Protein AF-A0A1I5RLY3-F1 (afdb_monomer)

Radius of gyration: 36.19 Å; Cα contacts (8 Å, |Δi|>4): 189; chains: 1; bounding box: 113×74×84 Å

Secondary structure (DSSP, 8-state):
-------PPP-PPPPP-----------------------------------------------------------PPPPP------------PPPP----PPPPSS-GGGPEEP-TTHHHHB--GGGGS--EE-HHHHHHHTSS-GGGGGS-HHHHHHHHHHTTSEEEEETTTTEEEE-B-TTS-BTTB-TTT--BTTGGG--HHHHSTTTSSSSTTEE---BPP--

Solvent-accessible surface area (backbone atoms only — not comparable to full-atom values): 15700 Å² total; per-residue (Å²): 134,91,79,92,78,86,88,78,83,82,83,83,81,86,82,88,85,84,91,78,81,82,84,87,82,80,87,77,88,85,87,79,89,78,92,78,78,87,79,88,79,91,85,79,89,88,85,80,86,81,90,81,90,82,79,91,79,89,78,91,80,86,81,81,90,80,85,80,85,86,80,83,87,75,80,76,77,83,76,78,82,75,74,80,73,83,72,77,81,73,78,75,73,80,74,78,83,70,84,72,67,68,27,48,84,89,44,70,83,51,32,43,76,64,57,83,73,54,64,79,52,32,58,45,46,77,46,46,48,90,47,61,40,45,69,70,32,36,36,58,62,64,81,40,59,77,78,58,70,82,49,65,66,69,60,56,46,56,53,34,40,74,73,60,54,32,69,47,72,41,85,91,78,58,38,36,26,48,27,58,45,99,85,41,37,33,78,53,49,38,86,85,82,53,43,56,74,49,67,91,41,54,37,67,49,69,70,44,51,37,67,52,65,100,49,62,55,34,32,52,48,28,67,52,78,89,123

Sequence (227 aa):
MRSLTLYRPQRLRPGMGGAHKPVFGALSNCENSQRQRKSDSKRSRQGTQTDSPCSSQTALATGKENRPAGRCWFTNPPRPLSSPAAQPLRARSPMKNNLIAAAELDRLDTWAKYTSDMCHSCMSSCCTLPVEVRIGDLIRIGVVDDFERGDPPKNIAKRLQKEGIVERFNQKSGIFTLIRMSNNDCLYLDRKTRLCTIYDKRPDTCRNHPKVGPRPGYCAYKPKALS

InterPro domains:
  IPR005358 Putative zinc- or iron-chelating domain containing protein [PF03692] (119-213)

Foldseek 3Di:
DDDDDDDDDDDDDDDDDDDDDDDDDDDDDDDDDDDDDDDDDDDDDDDDDDDDDDDDDDDDDDDDDDDDDDDDDDDDPDDPPPDDPPDPDPDPDPPDPPPQPQFDPVPPVSFAQDDPVLVVQFLPVVQLDWDKAAPVLCCLLVVDPPVCVPPQLVVVQVVCVVVQQFDDADNVVRITTGDADPVSGGPQQDPPVRDGVSNVSGGPQSVPPPCDDPDHRTHSGGGDDPD

pLDDT: mean 71.55, std 21.18, range [35.0, 95.69]

Organism: NCBI:txid289003

Mean predicted aligned error: 19.55 Å

Structure (mmCIF, N/CA/C/O backbone):
data_AF-A0A1I5RLY3-F1
#
_entry.id   AF-A0A1I5RLY3-F1
#
loop_
_atom_site.group_PDB
_atom_site.id
_atom_site.type_symbol
_atom_site.label_atom_id
_atom_site.label_alt_id
_atom_site.label_comp_id
_atom_site.label_asym_id
_atom_site.label_entity_id
_atom_site.label_seq_id
_atom_site.pdbx_PDB_ins_code
_atom_site.Cartn_x
_atom_site.Cartn_y
_atom_site.Cartn_z
_atom_site.occupancy
_atom_site.B_iso_or_equiv
_atom_site.auth_seq_id
_atom_site.auth_comp_id
_atom_site.auth_asym_id
_atom_site.auth_atom_id
_atom_site.pdbx_PDB_model_num
ATOM 1 N N . MET A 1 1 ? 49.662 -29.598 48.110 1.00 44.12 1 MET A N 1
ATOM 2 C CA . MET A 1 1 ? 50.375 -28.304 48.205 1.00 44.12 1 MET A CA 1
ATOM 3 C C . MET A 1 1 ? 50.367 -27.640 46.834 1.00 44.12 1 MET A C 1
ATOM 5 O O . MET A 1 1 ? 50.782 -28.300 45.894 1.00 44.12 1 MET A O 1
ATOM 9 N N . ARG A 1 2 ? 49.959 -26.357 46.782 1.00 48.06 2 ARG A N 1
ATOM 10 C CA . ARG A 1 2 ? 50.030 -25.391 45.655 1.00 48.06 2 ARG A CA 1
ATOM 11 C C . ARG A 1 2 ? 49.065 -25.645 44.486 1.00 48.06 2 ARG A C 1
ATOM 13 O O . ARG A 1 2 ? 48.991 -26.748 43.984 1.00 48.06 2 ARG A O 1
ATOM 20 N N . SER A 1 3 ? 48.351 -24.673 43.936 1.00 50.16 3 SER A N 1
ATOM 21 C CA . SER A 1 3 ? 47.973 -23.321 44.354 1.00 50.16 3 SER A CA 1
ATOM 22 C C . SER A 1 3 ? 46.873 -22.904 43.378 1.00 50.16 3 SER A C 1
ATOM 24 O O . SER A 1 3 ? 47.057 -23.009 42.169 1.00 50.16 3 SER A O 1
ATOM 26 N N . LEU A 1 4 ? 45.741 -22.439 43.899 1.00 50.84 4 LEU A N 1
ATOM 27 C CA . LEU A 1 4 ? 44.701 -21.760 43.130 1.00 50.84 4 LEU A CA 1
ATOM 28 C C . LEU A 1 4 ? 45.252 -20.408 42.659 1.00 50.84 4 LEU A C 1
ATOM 30 O O . LEU A 1 4 ? 45.801 -19.658 43.466 1.00 50.84 4 LEU A O 1
ATOM 34 N N . THR A 1 5 ? 45.101 -20.063 41.380 1.00 63.03 5 THR A N 1
ATOM 35 C CA . THR A 1 5 ? 45.304 -18.682 40.917 1.00 63.03 5 THR A CA 1
ATOM 36 C C . THR A 1 5 ? 44.097 -18.240 40.103 1.00 63.03 5 THR A C 1
ATOM 38 O O . THR A 1 5 ? 43.790 -18.770 39.040 1.00 63.03 5 THR A O 1
ATOM 41 N N . LEU A 1 6 ? 43.382 -17.291 40.698 1.00 56.09 6 LEU A N 1
ATOM 42 C CA . LEU A 1 6 ? 42.162 -16.648 40.238 1.00 56.09 6 LEU A CA 1
ATOM 43 C C . LEU A 1 6 ? 42.437 -15.802 38.986 1.00 56.09 6 LEU A C 1
ATOM 45 O O . LEU A 1 6 ? 43.238 -14.869 39.039 1.00 56.09 6 LEU A O 1
ATOM 49 N N . TYR A 1 7 ? 41.732 -16.071 37.886 1.00 52.06 7 TYR A N 1
ATOM 50 C CA . TYR A 1 7 ? 41.696 -15.182 36.724 1.00 52.06 7 TYR A CA 1
ATOM 51 C C . TYR A 1 7 ? 40.580 -14.146 36.919 1.00 52.06 7 TYR A C 1
ATOM 53 O O . TYR A 1 7 ? 39.392 -14.467 36.930 1.00 52.06 7 TYR A O 1
ATOM 61 N N . ARG A 1 8 ? 40.982 -12.894 37.146 1.00 58.56 8 ARG A N 1
ATOM 62 C CA . ARG A 1 8 ? 40.111 -11.741 37.404 1.00 58.56 8 ARG A CA 1
ATOM 63 C C . ARG A 1 8 ? 39.812 -11.010 36.084 1.00 58.56 8 ARG A C 1
ATOM 65 O O . ARG A 1 8 ? 40.761 -10.662 35.384 1.00 58.56 8 ARG A O 1
ATOM 72 N N . PRO A 1 9 ? 38.546 -10.702 35.751 1.00 57.47 9 PRO A N 1
ATOM 73 C CA . PRO A 1 9 ? 38.212 -9.966 34.533 1.00 57.47 9 PRO A CA 1
ATOM 74 C C . PRO A 1 9 ? 38.517 -8.464 34.672 1.00 57.47 9 PRO A C 1
ATOM 76 O O . PRO A 1 9 ? 38.182 -7.829 35.678 1.00 57.47 9 PRO A O 1
ATOM 79 N N . GLN A 1 10 ? 39.146 -7.889 33.642 1.00 61.88 10 GLN A N 1
ATOM 80 C CA . GLN A 1 10 ? 39.402 -6.452 33.517 1.00 61.88 10 GLN A CA 1
ATOM 81 C C . GLN A 1 10 ? 38.102 -5.708 33.174 1.00 61.88 10 GLN A C 1
ATOM 83 O O . GLN A 1 10 ? 37.476 -5.955 32.146 1.00 61.88 10 GLN A O 1
ATOM 88 N N . ARG A 1 11 ? 37.700 -4.772 34.043 1.00 52.09 11 ARG A N 1
ATOM 89 C CA . ARG A 1 11 ? 36.636 -3.797 33.768 1.00 52.09 11 ARG A CA 1
ATOM 90 C C . ARG A 1 11 ? 37.170 -2.717 32.827 1.00 52.09 11 ARG A C 1
ATOM 92 O O . ARG A 1 11 ? 38.006 -1.912 33.236 1.00 52.09 11 ARG A O 1
ATOM 99 N N . LEU A 1 12 ? 36.646 -2.666 31.607 1.00 56.78 12 LEU A N 1
ATOM 100 C CA . LEU A 1 12 ? 36.781 -1.510 30.722 1.00 56.78 12 LEU A CA 1
ATOM 101 C C . LEU A 1 12 ? 35.850 -0.385 31.206 1.00 56.78 12 LEU A C 1
ATOM 103 O O . LEU A 1 12 ? 34.675 -0.608 31.496 1.00 56.78 12 LEU A O 1
ATOM 107 N N . ARG A 1 13 ? 36.418 0.817 31.344 1.00 59.16 13 ARG A N 1
ATOM 108 C CA . ARG A 1 13 ? 35.750 2.054 31.774 1.00 59.16 13 ARG A CA 1
ATOM 109 C C . ARG A 1 13 ? 35.054 2.721 30.575 1.00 59.16 13 ARG A C 1
ATOM 111 O O . ARG A 1 13 ? 35.729 2.924 29.570 1.00 59.16 13 ARG A O 1
ATOM 118 N N . PRO A 1 14 ? 33.786 3.155 30.673 1.00 58.53 14 PRO A N 1
ATOM 119 C CA . PRO A 1 14 ? 33.222 4.142 29.755 1.00 58.53 14 PRO A CA 1
ATOM 120 C C . PRO A 1 14 ? 33.554 5.566 30.227 1.00 58.53 14 PRO A C 1
ATOM 122 O O . PRO A 1 14 ? 33.414 5.891 31.407 1.00 58.53 14 PRO A O 1
ATOM 125 N N . GLY A 1 15 ? 34.038 6.385 29.293 1.00 54.81 15 GLY A N 1
ATOM 126 C CA . GLY A 1 15 ? 34.493 7.755 29.504 1.00 54.81 15 GLY A CA 1
ATOM 127 C C . GLY A 1 15 ? 33.382 8.763 29.805 1.00 54.81 15 GLY A C 1
ATOM 128 O O . GLY A 1 15 ? 32.233 8.621 29.395 1.00 54.81 15 GLY A O 1
ATOM 129 N N . MET A 1 16 ? 33.787 9.803 30.532 1.00 47.09 16 MET A N 1
ATOM 130 C CA . MET A 1 16 ? 33.037 11.024 30.810 1.00 47.09 16 MET A CA 1
ATOM 131 C C . MET A 1 16 ? 33.054 11.934 29.573 1.00 47.09 16 MET A C 1
ATOM 133 O O . MET A 1 16 ? 34.113 12.140 28.985 1.00 47.09 16 MET A O 1
ATOM 137 N N . GLY A 1 17 ? 31.918 12.540 29.223 1.00 44.38 17 GLY A N 1
ATOM 138 C CA . GLY A 1 17 ? 31.888 13.644 28.263 1.00 44.38 17 GLY A CA 1
ATOM 139 C C . GLY A 1 17 ? 30.475 14.108 27.911 1.00 44.38 17 GLY A C 1
ATOM 140 O O . GLY A 1 17 ? 29.728 13.365 27.288 1.00 44.38 17 GLY A O 1
ATOM 141 N N . GLY A 1 18 ? 30.139 15.353 28.271 1.00 43.97 18 GLY A N 1
ATOM 142 C CA . GLY A 1 18 ? 29.084 16.124 27.599 1.00 43.97 18 GLY A CA 1
ATOM 143 C C . GLY A 1 18 ? 27.809 16.421 28.393 1.00 43.97 18 GLY A C 1
ATOM 144 O O . GLY A 1 18 ? 26.722 16.033 27.981 1.00 43.97 18 GLY A O 1
ATOM 145 N N . ALA A 1 19 ? 27.915 17.171 29.493 1.00 45.91 19 ALA A N 1
ATOM 146 C CA . ALA A 1 19 ? 26.765 17.834 30.108 1.00 45.91 19 ALA A CA 1
ATOM 147 C C . ALA A 1 19 ? 26.393 19.094 29.301 1.00 45.91 19 ALA A C 1
ATOM 149 O O . ALA A 1 19 ? 27.051 20.125 29.426 1.00 45.91 19 ALA A O 1
ATOM 150 N N . HIS A 1 20 ? 25.338 19.023 28.486 1.00 48.97 20 HIS A N 1
ATOM 151 C CA . HIS A 1 20 ? 24.704 20.203 27.894 1.00 48.97 20 HIS A CA 1
ATOM 152 C C . HIS A 1 20 ? 23.495 20.597 28.753 1.00 48.97 20 HIS A C 1
ATOM 154 O O . HIS A 1 20 ? 22.521 19.855 28.868 1.00 48.97 20 HIS A O 1
ATOM 160 N N . LYS A 1 21 ? 23.595 21.759 29.405 1.00 53.47 21 LYS A N 1
ATOM 161 C CA . LYS A 1 21 ? 22.535 22.372 30.214 1.00 53.47 21 LYS A CA 1
ATOM 162 C C . LYS A 1 21 ? 21.423 22.915 29.301 1.00 53.47 21 LYS A C 1
ATOM 164 O O . LYS A 1 21 ? 21.750 23.655 28.373 1.00 53.47 21 LYS A O 1
ATOM 169 N N . PRO A 1 22 ? 20.131 22.665 29.572 1.00 54.31 22 PRO A N 1
ATOM 170 C CA . PRO A 1 22 ? 19.065 23.524 29.077 1.00 54.31 22 PRO A CA 1
ATOM 171 C C . PRO A 1 22 ? 18.960 24.776 29.961 1.00 54.31 22 PRO A C 1
ATOM 173 O O . PRO A 1 22 ? 18.846 24.698 31.185 1.00 54.31 22 PRO A O 1
ATOM 176 N N . VAL A 1 23 ? 19.032 25.940 29.318 1.00 51.59 23 VAL A N 1
ATOM 177 C CA . VAL A 1 23 ? 18.786 27.253 29.918 1.00 51.59 23 VAL A CA 1
ATOM 178 C C . VAL A 1 23 ? 17.299 27.357 30.259 1.00 51.59 23 VAL A C 1
ATOM 180 O O . VAL A 1 23 ? 16.447 27.338 29.375 1.00 51.59 23 VAL A O 1
ATOM 183 N N . PHE A 1 24 ? 17.001 27.460 31.552 1.00 39.50 24 PHE A N 1
ATOM 184 C CA . PHE A 1 24 ? 15.724 27.950 32.058 1.00 39.50 24 PHE A CA 1
ATOM 185 C C . PHE A 1 24 ? 15.656 29.464 31.828 1.00 39.50 24 PHE A C 1
ATOM 187 O O . PHE A 1 24 ? 16.446 30.213 32.398 1.00 39.50 24 PHE A O 1
ATOM 194 N N . GLY A 1 25 ? 14.700 29.903 31.012 1.00 40.94 25 GLY A N 1
ATOM 195 C CA . GLY A 1 25 ? 14.221 31.281 30.962 1.00 40.94 25 GLY A CA 1
ATOM 196 C C . GLY A 1 25 ? 12.741 31.280 31.320 1.00 40.94 25 GLY A C 1
ATOM 197 O O . GLY A 1 25 ? 11.910 30.880 30.510 1.00 40.94 25 GLY A O 1
ATOM 198 N N . ALA A 1 26 ? 12.433 31.654 32.558 1.00 44.81 26 ALA A N 1
ATOM 199 C CA . ALA A 1 26 ? 11.085 31.931 33.034 1.00 44.81 26 ALA A CA 1
ATOM 200 C C . ALA A 1 26 ? 10.845 33.450 33.049 1.00 44.81 26 ALA A C 1
ATOM 202 O O . ALA A 1 26 ? 11.807 34.217 33.073 1.00 44.81 26 ALA A O 1
ATOM 203 N N . LEU A 1 27 ? 9.563 33.823 33.180 1.00 42.50 27 LEU A N 1
ATOM 204 C CA . LEU A 1 27 ? 8.993 35.178 33.318 1.00 42.50 27 LEU A CA 1
ATOM 205 C C . LEU A 1 27 ? 8.776 35.861 31.948 1.00 42.50 27 LEU A C 1
ATOM 207 O O . LEU A 1 27 ? 9.652 35.842 31.101 1.00 42.50 27 LEU A O 1
ATOM 211 N N . SER A 1 28 ? 7.641 36.476 31.613 1.00 46.44 28 SER A N 1
ATOM 212 C CA . SER A 1 28 ? 6.623 37.128 32.436 1.00 46.44 28 SER A CA 1
ATOM 213 C C . SER A 1 28 ? 5.390 37.451 31.566 1.00 46.44 28 SER A C 1
ATOM 215 O O . SER A 1 28 ? 5.545 37.873 30.424 1.00 46.44 28 SER A O 1
ATOM 217 N N . ASN A 1 29 ? 4.201 37.273 32.146 1.00 42.03 29 ASN A N 1
ATOM 218 C CA . ASN A 1 29 ? 2.935 38.007 31.986 1.00 42.03 29 ASN A CA 1
ATOM 219 C C . ASN A 1 29 ? 2.697 38.891 30.744 1.00 42.03 29 ASN A C 1
ATOM 221 O O . ASN A 1 29 ? 3.370 39.895 30.538 1.00 42.03 29 ASN A O 1
ATOM 225 N N . CYS A 1 30 ? 1.573 38.632 30.067 1.00 35.00 30 CYS A N 1
ATOM 226 C CA . CYS A 1 30 ? 0.747 39.675 29.454 1.00 35.00 30 CYS A CA 1
ATOM 227 C C . CYS A 1 30 ? -0.729 39.317 29.659 1.00 35.00 30 CYS A C 1
ATOM 229 O O . CYS A 1 30 ? -1.399 38.723 28.818 1.00 35.00 30 CYS A O 1
ATOM 231 N N . GLU A 1 31 ? -1.199 39.650 30.853 1.00 43.53 31 GLU A N 1
ATOM 232 C CA . GLU A 1 31 ? -2.602 39.828 31.174 1.00 43.53 31 GLU A CA 1
ATOM 233 C C . GLU A 1 31 ? -2.999 41.191 30.597 1.00 43.53 31 GLU A C 1
ATOM 235 O O . GLU A 1 31 ? -2.483 42.218 31.035 1.00 43.53 31 GLU A O 1
ATOM 240 N N . ASN A 1 32 ? -3.864 41.231 29.580 1.00 43.84 32 ASN A N 1
ATOM 241 C CA . ASN A 1 32 ? -4.599 42.459 29.308 1.00 43.84 32 ASN A CA 1
ATOM 242 C C . ASN A 1 32 ? -6.056 42.178 28.951 1.00 43.84 32 ASN A C 1
ATOM 244 O O . ASN A 1 32 ? -6.411 41.569 27.943 1.00 43.84 32 ASN A O 1
ATOM 248 N N . SER A 1 33 ? -6.868 42.654 29.877 1.00 39.50 33 SER A N 1
ATOM 249 C CA . SER A 1 33 ? -8.300 42.840 29.860 1.00 39.50 33 SER A CA 1
ATOM 250 C C . SER A 1 33 ? -8.695 43.906 28.834 1.00 39.50 33 SER A C 1
ATOM 252 O O . SER A 1 33 ? -8.056 44.949 28.779 1.00 39.50 33 SER A O 1
ATOM 254 N N . GLN A 1 34 ? -9.767 43.668 28.073 1.00 53.38 34 GLN A N 1
ATOM 255 C CA . GLN A 1 34 ? -10.759 44.659 27.603 1.00 53.38 34 GLN A CA 1
ATOM 256 C C . GLN A 1 34 ? -11.833 43.871 26.825 1.00 53.38 34 GLN A C 1
ATOM 258 O O . GLN A 1 34 ? -11.567 43.330 25.762 1.00 53.38 34 GLN A O 1
ATOM 263 N N . ARG A 1 35 ? -13.016 43.544 27.366 1.00 43.56 35 ARG A N 1
ATOM 264 C CA . ARG A 1 35 ? -14.151 44.415 27.742 1.00 43.56 35 ARG A CA 1
ATOM 265 C C . ARG A 1 35 ? -14.458 45.517 26.722 1.00 43.56 35 ARG A C 1
ATOM 267 O O . ARG A 1 35 ? -14.162 46.670 26.982 1.00 43.56 35 ARG A O 1
ATOM 274 N N . GLN A 1 36 ? -15.248 45.201 25.694 1.00 48.81 36 GLN A N 1
ATOM 275 C CA . GLN A 1 36 ? -16.283 46.125 25.207 1.00 48.81 36 GLN A CA 1
ATOM 276 C C . GLN A 1 36 ? -17.430 45.344 24.529 1.00 48.81 36 GLN A C 1
ATOM 278 O O . GLN A 1 36 ? -17.203 44.617 23.575 1.00 48.81 36 GLN A O 1
ATOM 283 N N . ARG A 1 37 ? -18.589 45.261 25.209 1.00 47.41 37 ARG A N 1
ATOM 284 C CA . ARG A 1 37 ? -19.888 45.903 24.861 1.00 47.41 37 ARG A CA 1
ATOM 285 C C . ARG A 1 37 ? -20.613 45.161 23.712 1.00 47.41 37 ARG A C 1
ATOM 287 O O . ARG A 1 37 ? -20.110 45.102 22.605 1.00 47.41 37 ARG A O 1
ATOM 294 N N . LYS A 1 38 ? -21.729 44.445 23.962 1.00 38.50 38 LYS A N 1
ATOM 295 C CA . LYS A 1 38 ? -23.122 44.979 23.968 1.00 38.50 38 LYS A CA 1
ATOM 296 C C . LYS A 1 38 ? -23.264 46.076 22.896 1.00 38.50 38 LYS A C 1
ATOM 298 O O . LYS A 1 38 ? -22.551 47.062 22.966 1.00 38.50 38 LYS A O 1
ATOM 303 N N . SER A 1 39 ? -24.123 45.981 21.891 1.00 38.50 39 SER A N 1
ATOM 304 C CA . SER A 1 39 ? -25.561 45.721 21.982 1.00 38.50 39 SER A CA 1
ATOM 305 C C . SER A 1 39 ? -26.173 45.877 20.582 1.00 38.50 39 SER A C 1
ATOM 307 O O . SER A 1 39 ? -25.664 46.657 19.788 1.00 38.50 39 SER A O 1
ATOM 309 N N . ASP A 1 40 ? -27.291 45.181 20.369 1.00 37.91 40 ASP A N 1
ATOM 310 C CA . ASP A 1 40 ? -28.456 45.588 19.573 1.00 37.91 40 ASP A CA 1
ATOM 311 C C . ASP A 1 40 ? -28.264 45.955 18.091 1.00 37.91 40 ASP A C 1
ATOM 313 O O . ASP A 1 40 ? -27.730 46.996 17.738 1.00 37.91 40 ASP A O 1
ATOM 317 N N . SER A 1 41 ? -28.956 45.244 17.200 1.00 36.75 41 SER A N 1
ATOM 318 C CA . SER A 1 41 ? -30.382 45.501 16.931 1.00 36.75 41 SER A CA 1
ATOM 319 C C . SER A 1 41 ? -30.740 45.073 15.508 1.00 36.75 41 SER A C 1
ATOM 321 O O . SER A 1 41 ? -30.133 45.570 14.570 1.00 36.75 41 SER A O 1
ATOM 323 N N . LYS A 1 42 ? -31.842 44.309 15.391 1.00 40.62 42 LYS A N 1
ATOM 324 C CA . LYS A 1 42 ? -32.860 44.396 14.313 1.00 40.62 42 LYS A CA 1
ATOM 325 C C . LYS A 1 42 ? -32.388 44.017 12.891 1.00 40.62 42 LYS A C 1
ATOM 327 O O . LYS A 1 42 ? -31.318 44.372 12.451 1.00 40.62 42 LYS A O 1
ATOM 332 N N . ARG A 1 43 ? -33.149 43.370 12.010 1.00 37.53 43 ARG A N 1
ATOM 333 C CA . ARG A 1 43 ? -34.572 43.009 11.859 1.00 37.53 43 ARG A CA 1
ATOM 334 C C . ARG A 1 43 ? -34.627 42.408 10.441 1.00 37.53 43 ARG A C 1
ATOM 336 O O . ARG A 1 43 ? -34.012 42.972 9.550 1.00 37.53 43 ARG A O 1
ATOM 343 N N . SER A 1 44 ? -35.200 41.233 10.205 1.00 38.78 44 SER A N 1
ATOM 344 C CA . SER A 1 44 ? -36.516 41.019 9.563 1.00 38.78 44 SER A CA 1
ATOM 345 C C . SER A 1 44 ? -36.542 39.525 9.185 1.00 38.78 44 SER A C 1
ATOM 347 O O . SER A 1 44 ? -35.539 39.043 8.674 1.00 38.78 44 SER A O 1
ATOM 349 N N . ARG A 1 45 ? -37.541 38.714 9.583 1.00 44.09 45 ARG A N 1
ATOM 350 C CA . ARG A 1 45 ? -38.843 38.502 8.889 1.00 44.09 45 ARG A CA 1
ATOM 351 C C . ARG A 1 45 ? -38.614 38.046 7.434 1.00 44.09 45 ARG A C 1
ATOM 353 O O . ARG A 1 45 ? -37.943 38.761 6.714 1.00 44.09 45 ARG A O 1
ATOM 360 N N . GLN A 1 46 ? -39.119 36.934 6.905 1.00 43.03 46 GLN A N 1
ATOM 361 C CA . GLN A 1 46 ? -40.311 36.109 7.147 1.00 43.03 46 GLN A CA 1
ATOM 362 C C . GLN A 1 46 ? -40.106 34.753 6.436 1.00 43.03 46 GLN A C 1
ATOM 364 O O . GLN A 1 46 ? -39.350 34.680 5.473 1.00 43.03 46 GLN A O 1
ATOM 369 N N . GLY A 1 47 ? -40.825 33.714 6.861 1.00 35.44 47 GLY A N 1
ATOM 370 C CA . GLY A 1 47 ? -40.898 32.433 6.153 1.00 35.44 47 GLY A CA 1
ATOM 371 C C . GLY A 1 47 ? -41.703 31.415 6.950 1.00 35.44 47 GLY A C 1
ATOM 372 O O . GLY A 1 47 ? -41.144 30.579 7.647 1.00 35.44 47 GLY A O 1
ATOM 373 N N . THR A 1 48 ? -43.019 31.584 6.937 1.00 40.94 48 THR A N 1
ATOM 374 C CA . THR A 1 48 ? -44.028 30.807 7.663 1.00 40.94 48 THR A CA 1
ATOM 375 C C . THR A 1 48 ? -44.322 29.456 7.006 1.00 40.94 48 THR A C 1
ATOM 377 O O . THR A 1 48 ? -44.476 29.407 5.794 1.00 40.94 48 THR A O 1
ATOM 380 N N . GLN A 1 49 ? -44.496 28.440 7.862 1.00 40.50 49 GLN A N 1
ATOM 381 C CA . GLN A 1 49 ? -45.539 27.395 7.852 1.00 40.50 49 GLN A CA 1
ATOM 382 C C . GLN A 1 49 ? -45.761 26.567 6.572 1.00 40.50 49 GLN A C 1
ATOM 384 O O . GLN A 1 49 ? -46.166 27.076 5.535 1.00 40.50 49 GLN A O 1
ATOM 389 N N . THR A 1 50 ? -45.706 25.241 6.702 1.00 38.53 50 THR A N 1
ATOM 390 C CA . THR A 1 50 ? -46.922 24.423 6.899 1.00 38.53 50 THR A CA 1
ATOM 391 C C . THR A 1 50 ? -46.549 22.953 7.088 1.00 38.53 50 THR A C 1
ATOM 393 O O . THR A 1 50 ? -45.952 22.322 6.221 1.00 38.53 50 THR A O 1
ATOM 396 N N . ASP A 1 51 ? -46.930 22.421 8.246 1.00 39.22 51 ASP A N 1
ATOM 397 C CA . ASP A 1 51 ? -47.121 20.996 8.476 1.00 39.22 51 ASP A CA 1
ATOM 398 C C . ASP A 1 51 ? -48.379 20.527 7.732 1.00 39.22 51 ASP A C 1
ATOM 400 O O . ASP A 1 51 ? -49.393 21.228 7.679 1.00 39.22 51 ASP A O 1
ATOM 404 N N . SER A 1 52 ? -48.338 19.317 7.183 1.00 50.50 52 SER A N 1
ATOM 405 C CA . SER A 1 52 ? -49.530 18.557 6.801 1.00 50.50 52 SER A CA 1
ATOM 406 C C . SER A 1 52 ? -49.223 17.058 6.839 1.00 50.50 52 SER A C 1
ATOM 408 O O . SER A 1 52 ? -48.380 16.593 6.072 1.00 50.50 52 SER A O 1
ATOM 410 N N . PRO A 1 53 ? -49.903 16.285 7.703 1.00 56.22 53 PRO A N 1
ATOM 411 C CA . PRO A 1 53 ? -49.953 14.835 7.625 1.00 56.22 53 PRO A CA 1
ATOM 412 C C . PRO A 1 53 ? -51.208 14.413 6.846 1.00 56.22 53 PRO A C 1
ATOM 414 O O . PRO A 1 53 ? -52.307 14.883 7.133 1.00 56.22 53 PRO A O 1
ATOM 417 N N . CYS A 1 54 ? -51.077 13.511 5.873 1.00 36.94 54 CYS A N 1
ATOM 418 C CA . CYS A 1 54 ? -52.245 12.898 5.240 1.00 36.94 54 CYS A CA 1
ATOM 419 C C . CYS A 1 54 ? -51.957 11.451 4.819 1.00 36.94 54 CYS A C 1
ATOM 421 O O . CYS A 1 54 ? -51.322 11.182 3.806 1.00 36.94 54 CYS A O 1
ATOM 423 N N . SER A 1 55 ? -52.418 10.552 5.685 1.00 41.16 55 SER A N 1
ATOM 424 C CA . SER A 1 55 ? -53.309 9.430 5.376 1.00 41.16 55 SER A CA 1
ATOM 425 C C . SER A 1 55 ? -52.939 8.436 4.272 1.00 41.16 55 SER A C 1
ATOM 427 O O . SER A 1 55 ? -53.096 8.670 3.077 1.00 41.16 55 SER A O 1
ATOM 429 N N . SER A 1 56 ? -52.613 7.237 4.752 1.00 47.50 56 SER A N 1
ATOM 430 C CA . SER A 1 56 ? -53.185 5.943 4.366 1.00 47.50 56 SER A CA 1
ATOM 431 C C . SER A 1 56 ? -54.333 5.995 3.353 1.00 47.50 56 SER A C 1
ATOM 433 O O . SER A 1 56 ? -55.415 6.474 3.686 1.00 47.50 56 SER A O 1
ATOM 435 N N . GLN A 1 57 ? -54.154 5.369 2.187 1.00 47.62 57 GLN A N 1
ATOM 436 C CA . GLN A 1 57 ? -55.263 4.775 1.440 1.00 47.62 57 GLN A CA 1
ATOM 437 C C . GLN A 1 57 ? -54.858 3.422 0.853 1.00 47.62 57 GLN A C 1
ATOM 439 O O . GLN A 1 57 ? -54.010 3.303 -0.028 1.00 47.62 57 GLN A O 1
ATOM 444 N N . THR A 1 58 ? -55.514 2.407 1.402 1.00 41.34 58 THR A N 1
ATOM 445 C CA . THR A 1 58 ? -55.736 1.074 0.856 1.00 41.34 58 THR A CA 1
ATOM 446 C C . THR A 1 58 ? -56.640 1.184 -0.374 1.00 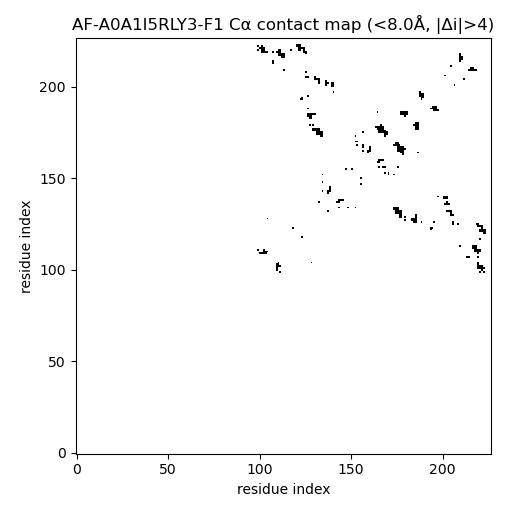41.34 58 THR A C 1
ATOM 448 O O . THR A 1 58 ? -57.688 1.818 -0.294 1.00 41.34 58 THR A O 1
ATOM 451 N N . ALA A 1 59 ? -56.298 0.513 -1.474 1.00 43.00 59 ALA A N 1
ATOM 452 C CA . ALA A 1 59 ? -57.231 0.255 -2.568 1.00 43.00 59 ALA A CA 1
ATOM 453 C C . ALA A 1 59 ? -57.179 -1.232 -2.948 1.00 43.00 59 ALA A C 1
ATOM 455 O O . ALA A 1 59 ? -56.278 -1.684 -3.652 1.00 43.00 59 ALA A O 1
ATOM 456 N N . LEU A 1 60 ? -58.163 -1.990 -2.453 1.00 42.09 60 LEU A N 1
ATOM 457 C CA . LEU A 1 60 ? -58.642 -3.198 -3.118 1.00 42.09 60 LEU A CA 1
ATOM 458 C C . LEU A 1 60 ? -59.468 -2.758 -4.332 1.00 42.09 60 LEU A C 1
ATOM 460 O O . LEU A 1 60 ? -60.426 -2.005 -4.176 1.00 42.09 60 LEU A O 1
ATOM 464 N N . ALA A 1 61 ? -59.156 -3.288 -5.511 1.00 42.19 61 ALA A N 1
ATOM 465 C CA . ALA A 1 61 ? -60.100 -3.341 -6.619 1.00 42.19 61 ALA A CA 1
ATOM 466 C C . ALA A 1 61 ? -59.958 -4.680 -7.349 1.00 42.19 61 ALA A C 1
ATOM 468 O O . ALA A 1 61 ? -58.979 -4.976 -8.028 1.00 42.19 61 ALA A O 1
ATOM 469 N N . THR A 1 62 ? -60.976 -5.498 -7.136 1.00 38.72 62 THR A N 1
ATOM 470 C CA . THR A 1 62 ? -61.373 -6.679 -7.892 1.00 38.72 62 THR A CA 1
ATOM 471 C C . THR A 1 62 ? -61.682 -6.353 -9.356 1.00 38.72 62 THR A C 1
ATOM 473 O O . THR A 1 62 ? -62.319 -5.337 -9.621 1.00 38.72 62 THR A O 1
ATOM 476 N N . GLY A 1 63 ? -61.422 -7.300 -10.266 1.00 35.91 63 GLY A N 1
ATOM 477 C CA . GLY A 1 63 ? -62.340 -7.543 -11.387 1.00 35.91 63 GLY A CA 1
ATOM 478 C C . GLY A 1 63 ? -61.755 -7.646 -12.800 1.00 35.91 63 GLY A C 1
ATOM 479 O O . GLY A 1 63 ? -61.398 -6.647 -13.403 1.00 35.91 63 GLY A O 1
ATOM 480 N N . LYS A 1 64 ? -61.877 -8.867 -13.342 1.00 38.09 64 LYS A N 1
ATOM 481 C CA . LYS A 1 64 ? -62.243 -9.220 -14.729 1.00 38.09 64 LYS A CA 1
ATOM 482 C C . LYS A 1 64 ? -61.246 -8.967 -15.869 1.00 38.09 64 LYS A C 1
ATOM 484 O O . LYS A 1 64 ? -61.163 -7.900 -16.458 1.00 38.09 64 LYS A O 1
ATOM 489 N N . GLU A 1 65 ? -60.594 -10.073 -16.231 1.00 44.62 65 GLU A N 1
ATOM 490 C CA . GLU A 1 65 ? -60.746 -10.763 -17.521 1.00 44.62 65 GLU A CA 1
ATOM 491 C C . GLU A 1 65 ? -61.066 -9.895 -18.747 1.00 44.62 65 GLU A C 1
ATOM 493 O O . GLU A 1 65 ? -62.205 -9.487 -18.959 1.00 44.62 65 GLU A O 1
ATOM 498 N N . ASN A 1 66 ? -60.073 -9.750 -19.629 1.00 44.09 66 ASN A N 1
ATOM 499 C CA . ASN A 1 66 ? -60.350 -9.749 -21.059 1.00 44.09 66 ASN A CA 1
ATOM 500 C C . ASN A 1 66 ? -59.153 -10.293 -21.856 1.00 44.09 66 ASN A C 1
ATOM 502 O O . ASN A 1 66 ? -58.098 -9.666 -21.952 1.00 44.09 66 ASN A O 1
ATOM 506 N N . ARG A 1 67 ? -59.337 -11.491 -22.426 1.00 49.75 67 ARG A N 1
ATOM 507 C CA . ARG A 1 67 ? -58.537 -12.015 -23.541 1.00 49.75 67 ARG A CA 1
ATOM 508 C C . ARG A 1 67 ? -58.782 -11.140 -24.771 1.00 49.75 67 ARG A C 1
ATOM 510 O O . ARG A 1 67 ? -59.926 -10.787 -25.043 1.00 49.75 67 ARG A O 1
ATOM 517 N N . PRO A 1 68 ? -57.765 -10.979 -25.621 1.00 52.75 68 PRO A N 1
ATOM 518 C CA . PRO A 1 68 ? -58.014 -11.297 -27.017 1.00 52.75 68 PRO A CA 1
ATOM 519 C C . PRO A 1 68 ? -57.097 -12.416 -27.498 1.00 52.75 68 PRO A C 1
ATOM 521 O O . PRO A 1 68 ? -55.884 -12.433 -27.294 1.00 52.75 68 PRO A O 1
ATOM 524 N N . ALA A 1 69 ? -57.753 -13.383 -28.129 1.00 44.59 69 ALA A N 1
ATOM 525 C CA . ALA A 1 69 ? -57.154 -14.465 -28.871 1.00 44.59 69 ALA A CA 1
ATOM 526 C C . ALA A 1 69 ? -56.336 -13.942 -30.061 1.00 44.59 69 ALA A C 1
ATOM 528 O O . A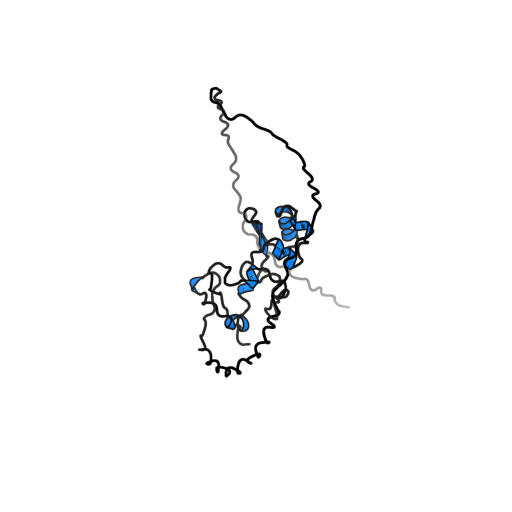LA A 1 69 ? -56.707 -12.969 -30.713 1.00 44.59 69 ALA A O 1
ATOM 529 N N . GLY A 1 70 ? -55.290 -14.695 -30.398 1.00 42.22 70 GLY A N 1
ATOM 530 C CA . GLY A 1 70 ? -54.774 -14.755 -31.760 1.00 42.22 70 GLY A CA 1
ATOM 531 C C . GLY A 1 70 ? -53.469 -14.007 -32.001 1.00 42.22 70 GLY A C 1
ATOM 532 O O . GLY A 1 70 ? -53.477 -12.864 -32.447 1.00 42.22 70 GLY A O 1
ATOM 533 N N . ARG A 1 71 ? -52.348 -14.726 -31.862 1.00 48.62 71 ARG A N 1
ATOM 534 C CA . ARG A 1 71 ? -51.415 -14.948 -32.984 1.00 48.62 71 ARG A CA 1
ATOM 535 C C . ARG A 1 71 ? -50.360 -16.000 -32.638 1.00 48.62 71 ARG A C 1
ATOM 537 O O . ARG A 1 71 ? -49.421 -15.764 -31.894 1.00 48.62 71 ARG A O 1
ATOM 544 N N . CYS A 1 72 ? -50.599 -17.188 -33.182 1.00 41.53 72 CYS A N 1
ATOM 545 C CA . CYS A 1 72 ? -49.675 -17.952 -34.017 1.00 41.53 72 CYS A CA 1
ATOM 546 C C . CYS A 1 72 ? -48.174 -17.802 -33.703 1.00 41.53 72 CYS A C 1
ATOM 548 O O . CYS A 1 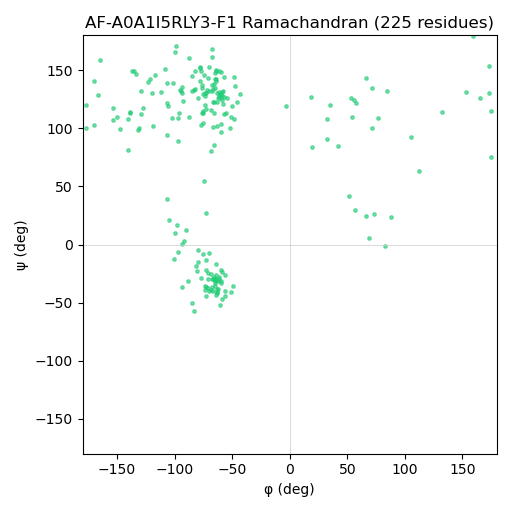72 ? -47.492 -16.950 -34.263 1.00 41.53 72 CYS A O 1
ATOM 550 N N . TRP A 1 73 ? -47.677 -18.686 -32.835 1.00 45.91 73 TRP A N 1
ATOM 551 C CA . TRP A 1 73 ? -46.593 -19.631 -33.127 1.00 45.91 73 TRP A CA 1
ATOM 552 C C . TRP A 1 73 ? -45.715 -19.264 -34.335 1.00 45.91 73 TRP A C 1
ATOM 554 O O . TRP A 1 73 ? -45.899 -19.788 -35.430 1.00 45.91 73 TRP A O 1
ATOM 564 N N . PHE A 1 74 ? -44.717 -18.415 -34.111 1.00 41.88 74 PHE A N 1
ATOM 565 C CA . PHE A 1 74 ? -43.492 -18.442 -34.903 1.00 41.88 74 PHE A CA 1
ATOM 566 C C . PHE A 1 74 ? -42.387 -19.023 -34.027 1.00 41.88 74 PHE A C 1
ATOM 568 O O . PHE A 1 74 ? -41.749 -18.339 -33.229 1.00 41.88 74 PHE A O 1
ATOM 575 N N . THR A 1 75 ? -42.199 -20.332 -34.161 1.00 53.12 75 THR A N 1
ATOM 576 C CA . THR A 1 75 ? -40.991 -21.035 -33.741 1.00 53.12 75 THR A CA 1
ATOM 577 C C . THR A 1 75 ? -39.812 -20.443 -34.508 1.00 53.12 75 THR A C 1
ATOM 579 O O . THR A 1 75 ? -39.647 -20.710 -35.698 1.00 53.12 75 THR A O 1
ATOM 582 N N . ASN A 1 76 ? -39.003 -19.616 -33.846 1.00 55.16 76 ASN A N 1
ATOM 583 C CA . ASN A 1 76 ? -37.695 -19.252 -34.376 1.00 55.16 76 ASN A CA 1
ATOM 584 C C . ASN A 1 76 ? -36.827 -20.522 -34.405 1.00 55.16 76 ASN A C 1
ATOM 586 O O . ASN A 1 76 ? -36.652 -21.143 -33.353 1.00 55.16 76 ASN A O 1
ATOM 590 N N . PRO A 1 77 ? -36.285 -20.932 -35.564 1.00 63.28 77 PRO A N 1
ATOM 591 C CA . PRO A 1 77 ? -35.341 -22.037 -35.608 1.00 63.28 77 PRO A CA 1
ATOM 592 C C . PRO A 1 77 ? -34.066 -21.663 -34.829 1.00 63.28 77 PRO A C 1
ATOM 594 O O . PRO A 1 77 ? -33.630 -20.506 -34.883 1.00 63.28 77 PRO A O 1
ATOM 597 N N . PRO A 1 78 ? -33.444 -22.607 -34.099 1.00 58.78 78 PRO A N 1
ATOM 598 C CA . PRO A 1 78 ? -32.177 -22.349 -33.434 1.00 58.78 78 PRO A CA 1
ATOM 599 C C . PRO A 1 78 ? -31.112 -22.023 -34.486 1.00 58.78 78 PRO A C 1
ATOM 601 O O . PRO A 1 78 ? -30.893 -22.778 -35.434 1.00 58.78 78 PRO A O 1
ATOM 604 N N . ARG A 1 79 ? -30.451 -20.872 -34.318 1.00 56.62 79 ARG A N 1
ATOM 605 C CA . ARG A 1 79 ? -29.273 -20.511 -35.111 1.00 56.62 79 ARG A CA 1
ATOM 606 C C . ARG A 1 79 ? -28.211 -21.602 -34.930 1.00 56.62 79 ARG A C 1
ATOM 608 O O . ARG A 1 79 ? -27.927 -21.955 -33.783 1.00 56.62 79 ARG A O 1
ATOM 615 N N . PRO A 1 80 ? -27.593 -22.109 -36.008 1.00 52.09 80 PRO A N 1
ATOM 616 C CA . PRO A 1 80 ? -26.443 -22.985 -35.866 1.00 52.09 80 PRO A CA 1
ATOM 617 C C . PRO A 1 80 ? -25.325 -22.218 -35.153 1.00 52.09 80 PRO A C 1
ATOM 619 O O . PRO A 1 80 ? -24.975 -21.102 -35.546 1.00 52.09 80 PRO A O 1
ATOM 622 N N . LEU A 1 81 ? -24.790 -22.817 -34.085 1.00 53.38 81 LEU A N 1
ATOM 623 C CA . LEU A 1 81 ? -23.553 -22.384 -33.445 1.00 53.38 81 LEU A CA 1
ATOM 624 C C . LEU A 1 81 ? -22.439 -22.477 -34.495 1.00 53.38 81 LEU A C 1
ATOM 626 O O . LEU A 1 81 ? -21.877 -23.540 -34.746 1.00 53.38 81 LEU A O 1
ATOM 630 N N . SER A 1 82 ? -22.133 -21.359 -35.142 1.00 55.03 82 SER A N 1
ATOM 631 C CA . SER A 1 82 ? -20.900 -21.209 -35.897 1.00 55.03 82 SER A CA 1
ATOM 632 C C . SER A 1 82 ? -19.746 -21.226 -34.897 1.00 55.03 82 SER A C 1
ATOM 634 O O . SER A 1 82 ? -19.500 -20.228 -34.215 1.00 55.03 82 SER A O 1
ATOM 636 N N . SER A 1 83 ? -19.070 -22.372 -34.792 1.00 58.38 83 SER A N 1
ATOM 637 C CA . SER A 1 83 ? -17.757 -22.496 -34.158 1.00 58.38 83 SER A CA 1
ATOM 638 C C . SER A 1 83 ? -16.850 -21.368 -34.651 1.00 58.38 83 SER A C 1
ATOM 640 O O . SER A 1 83 ? -16.631 -21.270 -35.863 1.00 58.38 83 SER A O 1
ATOM 642 N N . PRO A 1 84 ? -16.292 -20.519 -33.771 1.00 57.06 84 PRO A N 1
ATOM 643 C CA . PRO A 1 84 ? -15.216 -19.647 -34.190 1.00 57.06 84 PRO A CA 1
ATOM 644 C C . PRO A 1 84 ? -14.024 -20.543 -34.524 1.00 57.06 84 PRO A C 1
ATOM 646 O O . PRO A 1 84 ? -13.477 -21.228 -33.660 1.00 57.06 84 PRO A O 1
ATOM 649 N N . ALA A 1 85 ? -13.670 -20.564 -35.808 1.00 51.53 85 ALA A N 1
ATOM 650 C CA . ALA A 1 85 ? -12.439 -21.146 -36.303 1.00 51.53 85 ALA A CA 1
ATOM 651 C C . ALA A 1 85 ? -11.279 -20.744 -35.384 1.00 51.53 85 ALA A C 1
ATOM 653 O O . ALA A 1 85 ? -11.115 -19.565 -35.050 1.00 51.53 85 ALA A O 1
ATOM 654 N N . ALA A 1 86 ? -10.513 -21.749 -34.961 1.00 54.38 86 ALA A N 1
ATOM 655 C CA . ALA A 1 86 ? -9.294 -21.594 -34.195 1.00 54.38 86 ALA A CA 1
ATOM 656 C C . ALA A 1 86 ? -8.413 -20.535 -34.865 1.00 54.38 86 ALA A C 1
ATOM 658 O O . ALA A 1 86 ? -7.876 -20.742 -35.954 1.00 54.38 86 ALA A O 1
ATOM 659 N N . GLN A 1 87 ? -8.311 -19.371 -34.228 1.00 61.38 87 GLN A N 1
ATOM 660 C CA . GLN A 1 87 ? -7.378 -18.347 -34.663 1.00 61.38 87 GLN A CA 1
ATOM 661 C C . GLN A 1 87 ? -5.969 -18.926 -34.500 1.00 61.38 87 GLN A C 1
ATOM 663 O O . GLN A 1 87 ? -5.664 -19.460 -33.427 1.00 61.38 87 GLN A O 1
ATOM 668 N N . PRO A 1 88 ? -5.103 -18.847 -35.524 1.00 53.84 88 PRO A N 1
ATOM 669 C CA . PRO A 1 88 ? -3.729 -19.285 -35.382 1.00 53.84 88 PRO A CA 1
ATOM 670 C C . PRO A 1 88 ? -3.086 -18.476 -34.257 1.00 53.84 88 PRO A C 1
ATOM 672 O O . PRO A 1 88 ? -3.161 -17.243 -34.240 1.00 53.84 88 PRO A O 1
ATOM 675 N N . LEU A 1 89 ? -2.488 -19.191 -33.302 1.00 56.62 89 LEU A N 1
ATOM 676 C CA . LEU A 1 89 ? -1.684 -18.633 -32.224 1.00 56.62 89 LEU A CA 1
ATOM 677 C C . LEU A 1 89 ? -0.632 -17.723 -32.859 1.00 56.62 89 LEU A C 1
ATOM 679 O O . LEU A 1 89 ? 0.365 -18.192 -33.405 1.00 56.62 89 LEU A O 1
ATOM 683 N N . ARG A 1 90 ? -0.880 -16.409 -32.837 1.00 59.75 90 ARG A N 1
ATOM 684 C CA . ARG A 1 90 ? 0.108 -15.412 -33.240 1.00 59.75 90 ARG A CA 1
ATOM 685 C C . ARG A 1 90 ? 1.345 -15.671 -32.392 1.00 59.75 90 ARG A C 1
ATOM 687 O O . ARG A 1 90 ? 1.297 -15.495 -31.175 1.00 59.75 90 ARG A O 1
ATOM 694 N N . ALA A 1 91 ? 2.424 -16.106 -33.036 1.00 57.81 91 ALA A N 1
ATOM 695 C CA . ALA A 1 91 ? 3.734 -16.201 -32.423 1.00 57.81 91 ALA A CA 1
ATOM 696 C C . ALA A 1 91 ? 4.035 -14.845 -31.771 1.00 57.81 91 ALA A C 1
ATOM 698 O O . ALA A 1 91 ? 4.172 -13.828 -32.454 1.00 57.81 91 ALA A O 1
ATOM 699 N N . ARG A 1 92 ? 4.032 -14.815 -30.433 1.00 59.62 92 ARG A N 1
ATOM 700 C CA . ARG A 1 92 ? 4.449 -13.654 -29.649 1.00 59.62 92 ARG A CA 1
ATOM 701 C C . ARG A 1 92 ? 5.878 -13.338 -30.080 1.00 59.62 92 ARG A C 1
ATOM 703 O O . ARG A 1 92 ? 6.776 -14.134 -29.817 1.00 59.62 92 ARG A O 1
ATOM 710 N N . SER A 1 93 ? 6.079 -12.202 -30.747 1.00 56.47 93 SER A N 1
ATOM 711 C CA . SER A 1 93 ? 7.416 -11.668 -30.996 1.00 56.47 93 SER A CA 1
ATOM 712 C C . SER A 1 93 ? 8.216 -11.690 -29.688 1.00 56.47 93 SER A C 1
ATOM 714 O O . SER A 1 93 ? 7.658 -11.312 -28.650 1.00 56.47 93 SER A O 1
ATOM 716 N N . PRO A 1 94 ? 9.491 -12.118 -29.700 1.00 56.34 94 PRO A N 1
ATOM 717 C CA . PRO A 1 94 ? 10.311 -12.106 -28.501 1.00 56.34 94 PRO A CA 1
ATOM 718 C C . PRO A 1 94 ? 10.390 -10.664 -28.005 1.00 56.34 94 PRO A C 1
ATOM 720 O O . PRO A 1 94 ? 10.705 -9.739 -28.761 1.00 56.34 94 PRO A O 1
ATOM 723 N N . MET A 1 95 ? 10.003 -10.464 -26.746 1.00 58.22 95 MET A N 1
ATOM 724 C CA . MET A 1 95 ? 10.017 -9.151 -26.126 1.00 58.22 95 MET A CA 1
ATOM 725 C C . MET A 1 95 ? 11.430 -8.588 -26.207 1.00 58.22 95 MET A C 1
ATOM 727 O O . MET A 1 95 ? 12.391 -9.243 -25.807 1.00 58.22 95 MET A O 1
ATOM 731 N N . LYS A 1 96 ? 11.547 -7.368 -26.741 1.00 55.41 96 LYS A N 1
ATOM 732 C CA . LYS A 1 96 ? 12.783 -6.589 -26.683 1.00 55.41 96 LYS A CA 1
ATOM 733 C C . LYS A 1 96 ? 13.232 -6.584 -25.229 1.00 55.41 96 LYS A C 1
ATOM 735 O O . LYS A 1 96 ? 12.476 -6.137 -24.366 1.00 55.41 96 LYS A O 1
ATOM 740 N N . ASN A 1 97 ? 14.425 -7.119 -24.986 1.00 55.78 97 ASN A N 1
ATOM 741 C CA . ASN A 1 97 ? 15.032 -7.218 -23.669 1.00 55.78 97 ASN A CA 1
ATOM 742 C C . ASN A 1 97 ? 15.366 -5.795 -23.208 1.00 55.78 97 ASN A C 1
ATOM 744 O O . ASN A 1 97 ? 16.465 -5.286 -23.411 1.00 55.78 97 ASN A O 1
ATOM 748 N N . ASN A 1 98 ? 14.351 -5.094 -22.713 1.00 61.47 98 ASN A N 1
ATOM 749 C CA . ASN A 1 98 ? 14.482 -3.729 -22.257 1.00 61.47 98 ASN A CA 1
ATOM 750 C C . ASN A 1 98 ? 15.204 -3.825 -20.917 1.00 61.47 98 ASN A C 1
ATOM 752 O O . ASN A 1 98 ? 14.623 -4.274 -19.927 1.00 61.47 98 ASN A O 1
ATOM 756 N N . LEU A 1 99 ? 16.492 -3.484 -20.911 1.00 66.44 99 LEU A N 1
ATOM 757 C CA . LEU A 1 99 ? 17.288 -3.378 -19.695 1.00 66.44 99 LEU A CA 1
ATOM 758 C C . LEU A 1 99 ? 16.725 -2.213 -18.878 1.00 66.44 99 LEU A C 1
ATOM 760 O O . LEU A 1 99 ? 17.135 -1.065 -19.021 1.00 66.44 99 LEU A O 1
ATOM 764 N N . ILE A 1 100 ? 15.704 -2.501 -18.074 1.00 73.88 100 ILE A N 1
ATOM 765 C CA . ILE A 1 100 ? 15.074 -1.513 -17.208 1.00 73.88 100 ILE A CA 1
ATOM 766 C C . ILE A 1 100 ? 16.020 -1.286 -16.032 1.00 73.88 100 ILE A C 1
ATOM 768 O O . ILE A 1 100 ? 16.266 -2.200 -15.240 1.00 73.88 100 ILE A O 1
ATOM 772 N N . ALA A 1 101 ? 16.549 -0.067 -15.929 1.00 75.31 101 ALA A N 1
ATOM 773 C CA . ALA A 1 101 ? 17.352 0.3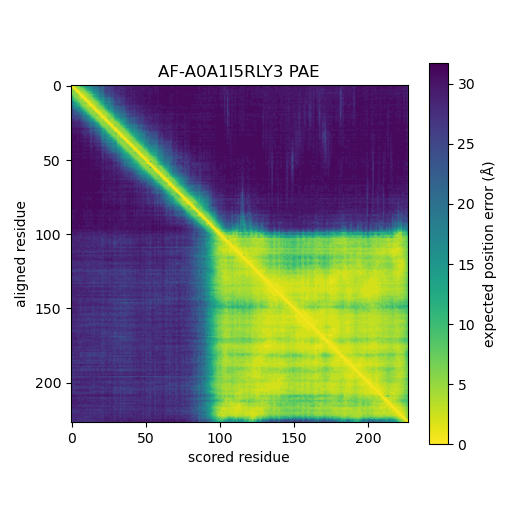52 -14.789 1.00 75.31 101 ALA A CA 1
ATOM 774 C C . ALA A 1 101 ? 16.558 0.190 -13.482 1.00 75.31 101 ALA A C 1
ATOM 776 O O . ALA A 1 101 ? 15.343 0.396 -13.447 1.00 75.31 101 ALA A O 1
ATOM 777 N N . ALA A 1 102 ? 17.245 -0.189 -12.403 1.00 80.62 102 ALA A N 1
ATOM 778 C CA . ALA A 1 102 ? 16.623 -0.283 -11.089 1.00 80.62 102 ALA A CA 1
ATOM 779 C C . ALA A 1 102 ? 16.140 1.106 -10.645 1.00 80.62 102 ALA A C 1
ATOM 781 O O . ALA A 1 102 ? 16.933 2.043 -10.564 1.00 80.62 102 ALA A O 1
ATOM 782 N N . ALA A 1 103 ? 14.846 1.232 -10.356 1.00 83.19 103 ALA A N 1
ATOM 783 C CA . ALA A 1 103 ? 14.265 2.494 -9.921 1.00 83.19 103 ALA A CA 1
ATOM 784 C C . ALA A 1 103 ? 14.643 2.816 -8.466 1.00 83.19 103 ALA A C 1
ATOM 786 O O . ALA A 1 103 ? 14.719 1.931 -7.607 1.00 83.19 103 ALA A O 1
ATOM 787 N N . GLU A 1 104 ? 14.809 4.099 -8.167 1.00 84.19 104 GLU A N 1
ATOM 788 C CA . GLU A 1 104 ? 14.944 4.622 -6.809 1.00 84.19 104 GLU A CA 1
ATOM 789 C C . GLU A 1 104 ? 13.557 5.061 -6.305 1.00 84.19 104 GLU A C 1
ATOM 791 O O . GLU A 1 104 ? 12.778 5.659 -7.048 1.00 84.19 104 GLU A O 1
ATOM 796 N N . LEU A 1 105 ? 13.199 4.728 -5.058 1.00 84.12 105 LEU A N 1
ATOM 797 C CA . LEU A 1 105 ? 11.832 4.948 -4.553 1.00 84.12 105 LEU A CA 1
ATOM 798 C C . LEU A 1 105 ? 11.496 6.439 -4.438 1.00 84.12 105 LEU A C 1
ATOM 800 O O . LEU A 1 105 ? 10.394 6.834 -4.812 1.00 84.12 105 LEU A O 1
ATOM 804 N N . ASP A 1 106 ? 12.457 7.246 -3.988 1.00 84.25 106 ASP A N 1
ATOM 805 C CA . ASP A 1 106 ? 12.270 8.680 -3.750 1.00 84.25 106 ASP A CA 1
ATOM 806 C C . ASP A 1 106 ? 12.359 9.513 -5.040 1.00 84.25 106 ASP A C 1
ATOM 808 O O . ASP A 1 106 ? 11.784 10.597 -5.128 1.00 84.25 106 ASP A O 1
ATOM 812 N N . ARG A 1 107 ? 13.026 8.997 -6.084 1.00 87.31 107 ARG A N 1
ATOM 813 C CA . ARG A 1 107 ? 13.141 9.670 -7.387 1.00 87.31 107 ARG A CA 1
ATOM 814 C C . ARG A 1 107 ? 12.101 9.146 -8.368 1.00 87.31 107 ARG A C 1
ATOM 816 O O . ARG A 1 107 ? 12.371 8.232 -9.151 1.00 87.31 107 ARG A O 1
ATOM 823 N N . LEU A 1 108 ? 10.927 9.775 -8.367 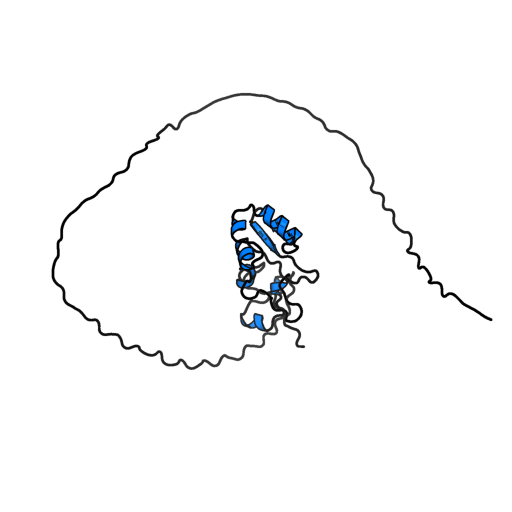1.00 86.56 108 LEU A N 1
ATOM 824 C CA . LEU A 1 108 ? 9.786 9.403 -9.218 1.00 86.56 108 LEU A CA 1
ATOM 825 C C . LEU A 1 108 ? 10.106 9.393 -10.723 1.00 86.56 108 LEU A C 1
ATOM 827 O O . LEU A 1 108 ? 9.480 8.643 -11.475 1.00 86.56 108 LEU A O 1
ATOM 831 N N . ASP A 1 109 ? 11.093 10.173 -11.167 1.00 86.56 109 ASP A N 1
ATOM 832 C CA . ASP A 1 109 ? 11.524 10.224 -12.569 1.00 86.56 109 ASP A CA 1
ATOM 833 C C . ASP A 1 109 ? 12.183 8.922 -13.034 1.00 86.56 109 ASP A C 1
ATOM 835 O O . ASP A 1 109 ? 12.038 8.537 -14.194 1.00 86.56 109 ASP A O 1
ATOM 839 N N . THR A 1 110 ? 12.832 8.196 -12.116 1.00 87.44 110 THR A N 1
ATOM 840 C CA . THR A 1 110 ? 13.493 6.908 -12.399 1.00 87.44 110 THR A CA 1
ATOM 841 C C . THR A 1 110 ? 12.511 5.749 -12.552 1.00 87.44 110 THR A C 1
ATOM 843 O O . THR A 1 110 ? 12.901 4.644 -12.929 1.00 87.44 110 THR A O 1
ATOM 846 N N . TRP A 1 111 ? 11.227 5.972 -12.255 1.00 89.81 111 TRP A N 1
ATOM 847 C CA . TRP A 1 111 ? 10.219 4.928 -12.346 1.00 89.81 111 TRP A CA 1
ATOM 848 C C . TRP A 1 111 ? 9.951 4.583 -13.808 1.00 89.81 111 TRP A C 1
ATOM 850 O O . TRP A 1 111 ? 9.721 5.455 -14.650 1.00 89.81 111 TRP A O 1
ATOM 860 N N . ALA A 1 112 ? 9.938 3.287 -14.103 1.00 88.12 112 ALA A N 1
ATOM 861 C CA . ALA A 1 112 ? 9.678 2.784 -15.439 1.00 88.12 112 ALA A CA 1
ATOM 862 C C . ALA A 1 112 ? 8.171 2.719 -15.709 1.00 88.12 112 ALA A C 1
ATOM 864 O O . ALA A 1 112 ? 7.361 2.491 -14.804 1.00 88.12 112 ALA A O 1
ATOM 865 N N . LYS A 1 113 ? 7.779 2.901 -16.974 1.00 89.94 113 LYS A N 1
ATOM 866 C CA . LYS A 1 113 ? 6.389 2.695 -17.393 1.00 89.94 113 LYS A CA 1
ATOM 867 C C . LYS A 1 113 ? 5.999 1.244 -17.122 1.00 89.94 113 LYS A C 1
ATOM 869 O O . LYS A 1 113 ? 6.715 0.327 -17.518 1.00 89.94 113 LYS A O 1
ATOM 874 N N . TYR A 1 114 ? 4.869 1.047 -16.454 1.00 88.75 114 TYR A N 1
ATOM 875 C CA . TYR A 1 114 ? 4.450 -0.283 -16.040 1.00 88.75 114 TYR A CA 1
ATOM 876 C C . TYR A 1 114 ? 4.086 -1.179 -17.226 1.00 88.75 114 TYR A C 1
ATOM 878 O O . TYR A 1 114 ? 3.367 -0.770 -18.140 1.00 88.75 114 TYR A O 1
ATOM 886 N N . THR A 1 115 ? 4.538 -2.428 -17.157 1.00 86.50 115 THR A N 1
ATOM 887 C CA . THR A 1 115 ? 4.097 -3.535 -18.011 1.00 86.50 115 THR A CA 1
ATOM 888 C C . THR A 1 115 ? 3.827 -4.747 -17.120 1.00 86.50 115 THR A C 1
ATOM 890 O O . THR A 1 115 ? 4.493 -4.918 -16.099 1.00 86.50 115 THR A O 1
ATOM 893 N N . SER A 1 116 ? 2.843 -5.580 -17.467 1.00 83.94 116 SER A N 1
ATOM 894 C CA . SER A 1 116 ? 2.441 -6.729 -16.636 1.00 83.94 116 SER A CA 1
ATOM 895 C C . SER A 1 116 ? 3.578 -7.725 -16.403 1.00 83.94 116 SER A C 1
ATOM 897 O O . SER A 1 116 ? 3.683 -8.308 -15.326 1.00 83.94 116 SER A O 1
ATOM 899 N N . ASP A 1 117 ? 4.469 -7.874 -17.382 1.00 84.19 117 ASP A N 1
ATOM 900 C CA . ASP A 1 117 ? 5.546 -8.863 -17.346 1.00 84.19 117 ASP A CA 1
ATOM 901 C C . ASP A 1 117 ? 6.665 -8.493 -16.350 1.00 84.19 117 ASP A C 1
ATOM 903 O O . ASP A 1 117 ? 7.346 -9.377 -15.829 1.00 84.19 117 ASP A O 1
ATOM 907 N N . MET A 1 118 ? 6.805 -7.206 -15.994 1.00 84.38 118 MET A N 1
ATOM 908 C CA . MET A 1 118 ? 7.776 -6.737 -14.993 1.00 84.38 118 MET A CA 1
ATOM 909 C C . MET A 1 118 ? 7.528 -7.329 -13.601 1.00 84.38 118 MET A C 1
ATOM 911 O O . MET A 1 118 ? 8.465 -7.490 -12.826 1.00 84.38 118 MET A O 1
ATOM 915 N N . CYS A 1 119 ? 6.283 -7.649 -13.238 1.00 83.81 119 CYS A N 1
ATOM 916 C CA . CYS A 1 119 ? 5.975 -8.127 -11.888 1.00 83.81 119 CYS A CA 1
ATOM 917 C C . CYS A 1 119 ? 6.671 -9.456 -11.548 1.00 83.81 119 CYS A C 1
ATOM 919 O O . CYS A 1 119 ? 7.028 -9.664 -10.390 1.00 83.81 119 CYS A O 1
ATOM 921 N N . HIS A 1 120 ? 6.903 -10.330 -12.534 1.00 82.81 120 HIS A N 1
ATOM 922 C CA . HIS A 1 120 ? 7.499 -11.653 -12.315 1.00 82.81 120 HIS A CA 1
ATOM 923 C C . HIS A 1 120 ? 9.004 -11.589 -12.006 1.00 82.81 120 HIS A C 1
ATOM 925 O O . HIS A 1 120 ? 9.501 -12.345 -11.166 1.00 82.81 120 HIS A O 1
ATOM 931 N N . SER A 1 121 ? 9.721 -10.653 -12.634 1.00 84.75 121 SER A N 1
ATOM 932 C CA . SER A 1 121 ? 11.162 -10.429 -12.447 1.00 84.75 121 SER A CA 1
ATOM 933 C C . SER A 1 121 ? 11.493 -9.357 -11.396 1.00 84.75 121 SER A C 1
ATOM 935 O O . SER A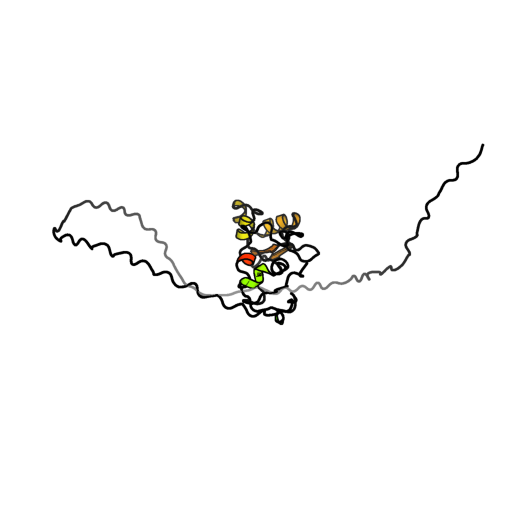 1 121 ? 12.667 -9.086 -11.146 1.00 84.75 121 SER A O 1
ATOM 937 N N . CYS A 1 122 ? 10.483 -8.746 -10.766 1.00 88.06 122 CYS A N 1
ATOM 938 C CA . CYS A 1 122 ? 10.649 -7.666 -9.790 1.00 88.06 122 CYS A CA 1
ATOM 939 C C . CYS A 1 122 ? 10.906 -8.182 -8.364 1.00 88.06 122 CYS A C 1
ATOM 941 O O . CYS A 1 122 ? 10.296 -9.153 -7.924 1.00 88.06 122 CYS A O 1
ATOM 943 N N . MET A 1 123 ? 11.723 -7.474 -7.581 1.00 87.69 123 MET A N 1
ATOM 944 C CA . MET A 1 123 ? 11.947 -7.709 -6.142 1.00 87.69 123 MET A CA 1
ATOM 945 C C . MET A 1 123 ? 10.771 -7.284 -5.237 1.00 87.69 123 MET A C 1
ATOM 947 O O . MET A 1 123 ? 10.995 -6.922 -4.083 1.00 87.69 123 MET A O 1
ATOM 951 N N . SER A 1 124 ? 9.530 -7.284 -5.738 1.00 87.75 124 SER A N 1
ATOM 952 C CA . SER A 1 124 ? 8.334 -6.830 -5.002 1.00 87.75 124 SER A CA 1
ATOM 953 C C . SER A 1 124 ? 8.496 -5.437 -4.376 1.00 87.75 124 SER A C 1
ATOM 955 O O . SER A 1 124 ? 8.068 -5.187 -3.251 1.00 87.75 124 SER A O 1
ATOM 957 N N . SER A 1 125 ? 9.105 -4.503 -5.110 1.00 88.19 125 SER A N 1
ATOM 958 C CA . SER A 1 125 ? 9.341 -3.124 -4.655 1.00 88.19 125 SER A CA 1
ATOM 959 C C . SER A 1 125 ? 8.059 -2.357 -4.312 1.00 88.19 125 SER A C 1
ATOM 961 O O . SER A 1 125 ? 8.083 -1.424 -3.515 1.00 88.19 125 SER A O 1
ATOM 963 N N . CYS A 1 126 ? 6.909 -2.765 -4.849 1.00 87.19 126 CYS A N 1
ATOM 964 C CA . CYS A 1 126 ? 5.618 -2.217 -4.442 1.00 87.19 126 CYS A CA 1
ATOM 965 C C . CYS A 1 126 ? 5.313 -2.461 -2.952 1.00 87.19 126 CYS A C 1
ATOM 967 O O . CYS A 1 126 ? 4.642 -1.642 -2.334 1.00 87.19 126 CYS A O 1
ATOM 969 N N . CYS A 1 127 ? 5.847 -3.530 -2.352 1.00 89.12 127 CYS A N 1
ATOM 970 C CA . CYS A 1 127 ? 5.704 -3.823 -0.926 1.00 89.12 127 CYS A CA 1
ATOM 971 C C . CYS A 1 127 ? 6.658 -3.016 -0.035 1.00 89.12 127 CYS A C 1
ATOM 973 O O . CYS A 1 127 ? 6.562 -3.131 1.183 1.00 89.12 127 CYS A O 1
ATOM 975 N N . THR A 1 128 ? 7.565 -2.215 -0.600 1.00 89.50 128 THR A N 1
ATOM 976 C CA . THR A 1 128 ? 8.402 -1.289 0.180 1.00 89.50 128 THR A CA 1
ATOM 977 C C . THR A 1 128 ? 7.846 0.131 0.198 1.00 89.50 128 THR A C 1
ATOM 979 O O . THR A 1 128 ? 8.387 0.997 0.887 1.00 89.50 128 THR A O 1
ATOM 982 N N . LEU A 1 129 ? 6.791 0.397 -0.577 1.00 90.25 129 LEU A N 1
ATOM 983 C CA . LEU A 1 129 ? 6.084 1.672 -0.570 1.00 90.25 129 LEU A CA 1
ATOM 984 C C . LEU A 1 129 ? 5.150 1.760 0.650 1.00 90.25 129 LEU A C 1
ATOM 986 O O . LEU A 1 129 ? 4.666 0.730 1.125 1.00 90.25 129 LEU A O 1
ATOM 990 N N . PRO A 1 130 ? 4.861 2.973 1.153 1.00 90.38 130 PRO A N 1
ATOM 991 C CA . PRO A 1 130 ? 3.825 3.170 2.158 1.00 90.38 130 PRO A CA 1
ATOM 992 C C . PRO A 1 130 ? 2.474 2.666 1.642 1.00 90.38 130 PRO A C 1
ATOM 994 O O . PRO A 1 130 ? 1.980 3.130 0.614 1.00 90.38 130 PRO A O 1
ATOM 997 N N . VAL A 1 131 ? 1.883 1.705 2.354 1.00 92.25 131 VAL A N 1
ATOM 998 C CA . VAL A 1 131 ? 0.591 1.123 1.982 1.00 92.25 131 VAL A CA 1
ATOM 999 C C . VAL A 1 131 ? -0.505 1.811 2.776 1.00 92.25 131 VAL A C 1
ATOM 1001 O O . VAL A 1 131 ? -0.646 1.624 3.986 1.00 92.25 131 VAL A O 1
ATOM 1004 N N . GLU A 1 132 ? -1.285 2.612 2.067 1.00 92.44 132 GLU A N 1
ATOM 1005 C CA . GLU A 1 132 ? -2.512 3.208 2.572 1.00 92.44 132 GLU A CA 1
ATOM 1006 C C . GLU A 1 132 ? -3.655 2.196 2.459 1.00 92.44 132 GLU A C 1
ATOM 1008 O O . GLU A 1 132 ? -3.805 1.526 1.438 1.00 92.44 132 GLU A O 1
ATOM 1013 N N . VAL A 1 133 ? -4.452 2.049 3.510 1.00 94.38 133 VAL A N 1
ATOM 1014 C CA . VAL A 1 133 ? -5.564 1.096 3.572 1.00 94.38 133 VAL A CA 1
ATOM 1015 C C . VAL A 1 133 ? -6.789 1.750 4.202 1.00 94.38 133 VAL A C 1
ATOM 1017 O O . VAL A 1 133 ? -6.681 2.652 5.039 1.00 94.38 133 VAL A O 1
ATOM 1020 N N . ARG A 1 134 ? -7.976 1.306 3.786 1.00 93.50 134 ARG A N 1
ATOM 1021 C CA . ARG A 1 134 ? -9.259 1.710 4.380 1.00 93.50 134 ARG A CA 1
ATOM 1022 C C . ARG A 1 134 ? -9.750 0.650 5.364 1.00 93.50 134 ARG A C 1
ATOM 1024 O O . ARG A 1 134 ? -9.239 -0.464 5.400 1.00 93.50 134 ARG A O 1
ATOM 1031 N N . ILE A 1 135 ? -10.801 0.967 6.122 1.00 93.31 135 ILE A N 1
ATOM 1032 C CA . ILE A 1 135 ? -11.399 0.019 7.077 1.00 93.31 135 ILE A CA 1
ATOM 1033 C C . ILE A 1 135 ? -11.834 -1.300 6.411 1.00 93.31 135 ILE A C 1
ATOM 1035 O O . ILE A 1 135 ? -11.565 -2.373 6.936 1.00 93.31 135 ILE A O 1
ATOM 1039 N N . GLY A 1 136 ? -12.401 -1.235 5.201 1.00 92.81 136 GLY A N 1
ATOM 1040 C CA . GLY A 1 136 ? -12.786 -2.429 4.441 1.00 92.81 136 GLY A CA 1
ATOM 1041 C C . GLY A 1 136 ? -11.598 -3.309 4.037 1.00 92.81 136 GLY A C 1
ATOM 1042 O O . GLY A 1 136 ? -11.728 -4.529 3.976 1.00 92.81 136 GLY A O 1
ATOM 1043 N N . ASP A 1 137 ? -10.423 -2.716 3.812 1.00 93.56 137 ASP A N 1
ATOM 1044 C CA . ASP A 1 137 ? -9.203 -3.482 3.563 1.00 93.56 137 ASP A CA 1
ATOM 1045 C C . ASP A 1 137 ? -8.727 -4.196 4.832 1.00 93.56 137 ASP A C 1
ATOM 1047 O O . ASP A 1 137 ? -8.330 -5.356 4.760 1.00 93.56 137 ASP A O 1
ATOM 1051 N N . LEU A 1 138 ? -8.807 -3.536 5.992 1.00 93.88 138 LEU A N 1
ATOM 1052 C CA . LEU A 1 138 ? -8.439 -4.131 7.281 1.00 93.88 138 LEU A CA 1
ATOM 1053 C C . LEU A 1 138 ? -9.332 -5.331 7.631 1.00 93.88 138 LEU A C 1
ATOM 1055 O O . LEU A 1 138 ? -8.821 -6.346 8.109 1.00 93.88 138 LEU A O 1
ATOM 1059 N N . ILE A 1 139 ? -10.627 -5.245 7.309 1.00 94.12 139 ILE A N 1
ATOM 1060 C CA . ILE A 1 139 ? -11.575 -6.362 7.433 1.00 94.12 139 ILE A CA 1
ATOM 1061 C C . ILE A 1 139 ? -11.195 -7.503 6.489 1.00 94.12 139 ILE A C 1
ATOM 1063 O O . ILE A 1 139 ? -11.140 -8.664 6.887 1.00 94.12 139 ILE A O 1
ATOM 1067 N N . ARG A 1 140 ? -10.836 -7.187 5.240 1.00 93.94 140 ARG A N 1
ATOM 1068 C CA . ARG A 1 140 ? -10.439 -8.201 4.254 1.00 93.94 140 ARG A CA 1
ATOM 1069 C C . ARG A 1 140 ? -9.177 -8.965 4.656 1.00 93.94 140 ARG A C 1
ATOM 1071 O O . ARG A 1 140 ? -9.086 -10.166 4.409 1.00 93.94 140 ARG A O 1
ATOM 1078 N N . ILE A 1 141 ? -8.208 -8.274 5.253 1.00 93.19 141 ILE A N 1
ATOM 1079 C CA . ILE A 1 141 ? -6.976 -8.885 5.771 1.00 93.19 141 ILE A CA 1
ATOM 1080 C C . ILE A 1 141 ? -7.278 -9.719 7.032 1.00 93.19 141 ILE A C 1
ATOM 1082 O O . ILE A 1 141 ? -6.578 -10.695 7.294 1.00 93.19 141 ILE A O 1
ATOM 1086 N N . GLY A 1 142 ? -8.361 -9.400 7.750 1.00 92.12 142 GLY A N 1
ATOM 1087 C CA . GLY A 1 142 ? -8.793 -10.081 8.972 1.00 92.12 142 GLY A CA 1
ATOM 1088 C C . GLY A 1 142 ? -8.164 -9.511 10.243 1.00 92.12 142 GLY A C 1
ATOM 1089 O O . GLY A 1 142 ? -8.026 -10.225 11.227 1.00 92.12 142 GLY A O 1
ATOM 1090 N N . VAL A 1 143 ? -7.727 -8.249 10.207 1.00 92.69 143 VAL A N 1
ATOM 1091 C CA . VAL A 1 143 ? -7.151 -7.536 11.366 1.00 92.69 143 VAL A CA 1
ATOM 1092 C C . VAL A 1 143 ? -8.235 -6.836 12.192 1.00 92.69 143 VAL A C 1
ATOM 1094 O O . VAL A 1 143 ? -8.102 -6.641 13.401 1.00 92.69 143 VAL A O 1
ATOM 1097 N N . VAL A 1 144 ? -9.292 -6.414 11.511 1.00 93.69 144 VAL A N 1
ATOM 1098 C CA . VAL A 1 144 ? -10.455 -5.738 12.082 1.00 93.69 144 VAL A CA 1
ATOM 1099 C C . VAL A 1 144 ? -11.671 -6.579 11.743 1.00 93.69 144 VAL A C 1
ATOM 1101 O O . VAL A 1 144 ? -11.732 -7.141 10.650 1.00 93.69 144 VAL A O 1
ATOM 1104 N N . ASP A 1 145 ? -12.616 -6.676 12.665 1.00 93.12 145 ASP A N 1
ATOM 1105 C CA . ASP A 1 145 ? -13.857 -7.403 12.413 1.00 93.12 145 ASP A CA 1
ATOM 1106 C C . ASP A 1 145 ? -14.922 -6.504 11.766 1.00 93.12 145 ASP A C 1
ATOM 1108 O O . ASP A 1 145 ? -14.856 -5.275 11.842 1.00 93.12 145 ASP A O 1
ATOM 1112 N N . ASP A 1 146 ? -15.931 -7.095 11.125 1.00 92.00 146 ASP A N 1
ATOM 1113 C CA . ASP A 1 146 ? -16.969 -6.315 10.440 1.00 92.00 146 ASP A CA 1
ATOM 1114 C C . ASP A 1 146 ? -17.807 -5.470 11.415 1.00 92.00 146 ASP A C 1
ATOM 1116 O O . ASP A 1 146 ? -18.223 -4.363 11.071 1.00 92.00 146 ASP A O 1
ATOM 1120 N N . PHE A 1 147 ? -17.979 -5.928 12.661 1.00 90.81 147 PHE A N 1
ATOM 1121 C CA . PHE A 1 147 ? -18.705 -5.188 13.700 1.00 90.81 147 PHE A CA 1
ATOM 1122 C C . PHE A 1 147 ? -18.016 -3.876 14.097 1.00 90.81 147 PHE A C 1
ATOM 1124 O O . PHE A 1 147 ? -18.695 -2.890 14.379 1.00 90.81 147 PHE A O 1
ATOM 1131 N N . GLU A 1 148 ? -16.681 -3.818 14.039 1.00 87.56 148 GLU A N 1
ATOM 1132 C CA . GLU A 1 148 ? -15.914 -2.599 14.337 1.00 87.56 148 GLU A CA 1
ATOM 1133 C C . GLU A 1 148 ? -16.096 -1.524 13.245 1.00 87.56 148 GLU A C 1
ATOM 1135 O O . GLU A 1 148 ? -15.663 -0.385 13.406 1.00 87.56 148 GLU A O 1
ATOM 1140 N N . ARG A 1 149 ? -16.767 -1.824 12.123 1.00 87.88 149 ARG A N 1
ATOM 1141 C CA . ARG A 1 149 ? -17.047 -0.842 11.060 1.00 87.88 149 ARG A CA 1
ATOM 1142 C C . ARG A 1 149 ? -17.872 0.353 11.555 1.00 87.88 149 ARG A C 1
ATOM 1144 O O . ARG A 1 149 ? -17.731 1.445 11.004 1.00 87.88 149 ARG A O 1
ATOM 1151 N N . GLY A 1 150 ? -18.740 0.143 12.547 1.00 85.69 150 GLY A N 1
ATOM 1152 C CA . GLY A 1 150 ? -19.568 1.193 13.150 1.00 85.69 150 GLY A CA 1
ATOM 1153 C C . GLY A 1 150 ? -18.831 2.056 14.178 1.00 85.69 150 GLY A C 1
ATOM 1154 O O . GLY A 1 150 ? -19.310 3.137 14.524 1.00 85.69 150 GLY A O 1
ATOM 1155 N N . ASP A 1 151 ? -17.666 1.608 14.647 1.00 87.94 151 ASP A N 1
ATOM 1156 C CA . ASP A 1 151 ? -16.901 2.307 15.669 1.00 87.94 151 ASP A CA 1
ATOM 1157 C C . ASP A 1 151 ? -16.134 3.507 15.101 1.00 87.94 151 ASP A C 1
ATOM 1159 O O . ASP A 1 151 ? -15.730 3.533 13.932 1.00 87.94 151 ASP A O 1
ATOM 1163 N N . PRO A 1 152 ? -15.860 4.532 15.929 1.00 90.81 152 PRO A N 1
ATOM 1164 C CA . PRO A 1 152 ? -15.052 5.657 15.495 1.00 90.81 152 PRO A CA 1
ATOM 1165 C C . PRO A 1 152 ? -13.643 5.168 15.099 1.00 90.81 152 PRO A C 1
ATOM 1167 O O . PRO A 1 152 ? -12.922 4.605 15.933 1.00 90.81 152 PRO A O 1
ATOM 1170 N N . PRO A 1 153 ? -13.160 5.471 13.876 1.00 90.75 153 PRO A N 1
ATOM 1171 C CA . PRO A 1 153 ? -11.917 4.906 13.336 1.00 90.75 153 PRO A CA 1
ATOM 1172 C C . PRO A 1 153 ? -10.668 5.312 14.132 1.00 90.75 153 PRO A C 1
ATOM 1174 O O . PRO A 1 153 ? -9.623 4.670 14.056 1.00 90.75 153 PRO A O 1
ATOM 1177 N N . LYS A 1 154 ? -10.779 6.361 14.956 1.00 91.62 154 LYS A N 1
ATOM 1178 C CA . LYS A 1 154 ? -9.740 6.799 15.892 1.00 91.62 154 LYS A CA 1
ATOM 1179 C C . LYS A 1 154 ? -9.461 5.769 16.994 1.00 91.62 154 LYS A C 1
ATOM 1181 O O . LYS A 1 154 ? -8.310 5.648 17.408 1.00 91.62 154 LYS A O 1
ATOM 1186 N N . ASN A 1 155 ? -10.477 5.053 17.476 1.00 93.06 155 ASN A N 1
ATOM 1187 C CA . ASN A 1 155 ? -10.302 4.040 18.521 1.00 93.06 155 ASN A CA 1
ATOM 1188 C C . ASN A 1 155 ? -9.608 2.802 17.948 1.00 93.06 155 ASN A C 1
ATOM 1190 O O . ASN A 1 155 ? -8.617 2.339 18.512 1.00 93.06 155 ASN A O 1
ATOM 1194 N N . ILE A 1 156 ? -10.050 2.371 16.766 1.00 93.81 156 ILE A N 1
ATOM 1195 C CA . ILE A 1 156 ? -9.442 1.278 16.001 1.00 93.81 156 ILE A CA 1
ATOM 1196 C C . ILE A 1 156 ? -7.978 1.607 15.692 1.00 93.81 156 ILE A C 1
ATOM 1198 O O . ILE A 1 156 ? -7.091 0.810 15.973 1.00 93.81 156 ILE A O 1
ATOM 1202 N N . ALA A 1 157 ? -7.685 2.824 15.217 1.00 94.19 157 ALA A N 1
ATOM 1203 C CA . ALA A 1 157 ? -6.313 3.253 14.950 1.00 94.19 157 ALA A CA 1
ATOM 1204 C C . ALA A 1 157 ? -5.400 3.136 16.180 1.00 94.19 157 ALA A C 1
ATOM 1206 O O . ALA A 1 157 ? -4.286 2.633 16.063 1.00 94.19 157 ALA A O 1
ATOM 1207 N N . LYS A 1 158 ? -5.862 3.567 17.362 1.00 94.31 158 LYS A N 1
ATOM 1208 C CA . LYS A 1 158 ? -5.081 3.460 18.607 1.00 94.31 158 LYS A CA 1
ATOM 1209 C C . LYS A 1 158 ? -4.810 2.005 18.992 1.00 94.31 158 LYS A C 1
ATOM 1211 O O . LYS A 1 158 ? -3.698 1.694 19.416 1.00 94.31 158 LYS A O 1
ATOM 1216 N N . ARG A 1 159 ? -5.806 1.125 18.839 1.00 94.75 159 ARG A N 1
ATOM 1217 C CA . ARG A 1 159 ? -5.659 -0.321 19.066 1.00 94.75 159 ARG A CA 1
ATOM 1218 C C . ARG A 1 159 ? -4.609 -0.908 18.117 1.00 94.75 159 ARG A C 1
ATOM 1220 O O . ARG A 1 159 ? -3.632 -1.491 18.577 1.00 94.75 159 ARG A O 1
ATOM 1227 N N . LEU A 1 160 ? -4.746 -0.648 16.818 1.00 94.75 160 LEU A N 1
ATOM 1228 C CA . LEU A 1 160 ? -3.848 -1.172 15.783 1.00 94.75 160 LEU A CA 1
ATOM 1229 C C . LEU A 1 160 ? -2.420 -0.614 15.853 1.00 94.75 160 LEU A C 1
ATOM 1231 O O . LEU A 1 160 ? -1.474 -1.303 15.476 1.00 94.75 160 LEU A O 1
ATOM 1235 N N . GLN A 1 161 ? -2.244 0.614 16.346 1.00 94.56 161 GLN A N 1
ATOM 1236 C CA . GLN A 1 161 ? -0.923 1.181 16.638 1.00 94.56 161 GLN A CA 1
ATOM 1237 C C . GLN A 1 161 ? -0.250 0.468 17.812 1.00 94.56 161 GLN A C 1
ATOM 1239 O O . GLN A 1 161 ? 0.949 0.211 17.764 1.00 94.56 161 GLN A O 1
ATOM 1244 N N . LYS A 1 162 ? -1.015 0.101 18.849 1.00 95.38 162 LYS A N 1
ATOM 1245 C CA . LYS A 1 162 ? -0.502 -0.660 19.999 1.00 95.38 162 LYS A CA 1
ATOM 1246 C C . LYS A 1 162 ? -0.108 -2.088 19.616 1.00 95.38 162 LYS A C 1
ATOM 1248 O O . LYS A 1 162 ? 0.878 -2.602 20.131 1.00 95.38 162 LYS A O 1
ATOM 1253 N N . GLU A 1 163 ? -0.857 -2.705 18.708 1.00 93.25 163 GLU A N 1
ATOM 1254 C CA . GLU A 1 163 ? -0.531 -4.013 18.121 1.00 93.25 163 GLU A CA 1
ATOM 1255 C C . GLU A 1 163 ? 0.639 -3.943 17.126 1.00 93.25 163 GLU A C 1
ATOM 1257 O O . GLU A 1 163 ? 1.190 -4.973 16.746 1.00 93.25 163 GLU A O 1
ATOM 1262 N N . GLY A 1 164 ? 1.036 -2.736 16.707 1.00 93.19 164 GLY A N 1
ATOM 1263 C CA . GLY A 1 164 ? 2.127 -2.532 15.761 1.00 93.19 164 GLY A CA 1
ATOM 1264 C C . GLY A 1 164 ? 1.773 -2.923 14.328 1.00 93.19 164 GLY A C 1
ATOM 1265 O O . GLY A 1 164 ? 2.667 -3.278 13.575 1.00 93.19 164 GLY A O 1
ATOM 1266 N N . ILE A 1 165 ? 0.494 -2.879 13.936 1.00 94.12 165 ILE A N 1
ATOM 1267 C CA . ILE A 1 165 ? 0.053 -3.173 12.559 1.00 94.12 165 ILE A CA 1
ATOM 1268 C C . ILE A 1 165 ? -0.039 -1.890 11.725 1.00 94.12 165 ILE A C 1
ATOM 1270 O O . ILE A 1 165 ? 0.280 -1.884 10.535 1.00 94.12 165 ILE A O 1
ATOM 1274 N N . VAL A 1 166 ? -0.473 -0.793 12.347 1.00 94.94 166 VAL A N 1
ATOM 1275 C CA . VAL A 1 166 ? -0.640 0.523 11.714 1.00 94.94 166 VAL A CA 1
ATOM 1276 C C . VAL A 1 166 ? 0.397 1.486 12.278 1.00 94.94 166 VAL A C 1
ATOM 1278 O O . VAL A 1 166 ? 0.527 1.620 13.489 1.00 94.94 166 VAL A O 1
ATOM 1281 N N . GLU A 1 167 ? 1.100 2.198 11.401 1.00 93.00 167 GLU A N 1
ATOM 1282 C CA . GLU A 1 167 ? 2.066 3.235 11.777 1.00 93.00 167 GLU A CA 1
ATOM 1283 C C . GLU A 1 167 ? 1.365 4.578 12.007 1.00 93.00 167 GLU A C 1
ATOM 1285 O O . GLU A 1 167 ? 1.513 5.218 13.048 1.00 93.00 167 GLU A O 1
ATOM 1290 N N . ARG A 1 168 ? 0.535 4.999 11.047 1.00 93.06 168 ARG A N 1
ATOM 1291 C CA . ARG A 1 168 ? -0.102 6.321 11.050 1.00 93.06 168 ARG A CA 1
ATOM 1292 C C . ARG A 1 168 ? -1.577 6.231 10.687 1.00 93.06 168 ARG A C 1
ATOM 1294 O O . ARG A 1 168 ? -1.989 5.390 9.898 1.00 93.06 168 ARG A O 1
ATOM 1301 N N . PHE A 1 169 ? -2.373 7.143 11.239 1.00 95.69 169 PHE A N 1
ATOM 1302 C CA . PHE A 1 169 ? -3.784 7.301 10.897 1.00 95.69 169 PHE A CA 1
ATOM 1303 C C . PHE A 1 169 ? -4.105 8.757 10.559 1.00 95.69 169 PHE A C 1
ATOM 1305 O O . PHE A 1 169 ? -3.739 9.672 11.301 1.00 95.69 169 PHE A O 1
ATOM 1312 N N . ASN A 1 170 ? -4.809 8.973 9.447 1.00 94.31 170 ASN A N 1
ATOM 1313 C CA . ASN A 1 170 ? -5.305 10.285 9.050 1.00 94.31 170 ASN A CA 1
ATOM 1314 C C . ASN A 1 170 ? -6.803 10.408 9.355 1.00 94.31 170 ASN A C 1
ATOM 1316 O O . ASN A 1 170 ? -7.641 9.831 8.665 1.00 94.31 170 ASN A O 1
ATOM 1320 N N . GLN A 1 171 ? -7.140 11.223 10.357 1.00 90.88 171 GLN A N 1
ATOM 1321 C CA . GLN A 1 171 ? -8.520 11.425 10.813 1.00 90.88 171 GLN A CA 1
ATOM 1322 C C . GLN A 1 171 ? -9.423 12.083 9.761 1.00 90.88 171 GLN A C 1
ATOM 1324 O O . GLN A 1 171 ? -10.618 11.819 9.756 1.00 90.88 171 GLN A O 1
ATOM 1329 N N . LYS A 1 172 ? -8.875 12.922 8.868 1.00 91.12 172 LYS A N 1
ATOM 1330 C CA . LYS A 1 172 ? -9.680 13.638 7.862 1.00 91.12 172 LYS A CA 1
ATOM 1331 C C . LYS A 1 172 ? -10.155 12.717 6.741 1.00 91.12 172 LYS A C 1
ATOM 1333 O O . LYS A 1 172 ? -11.271 12.862 6.265 1.00 91.12 172 LYS A O 1
ATOM 1338 N N . SER A 1 173 ? -9.295 11.797 6.306 1.00 90.38 173 SER A N 1
ATOM 1339 C CA . SER A 1 173 ? -9.579 10.881 5.196 1.00 90.38 173 SER A CA 1
ATOM 1340 C C . SER A 1 173 ? -10.002 9.481 5.644 1.00 90.38 173 SER A C 1
ATOM 1342 O O . SER A 1 173 ? -10.463 8.699 4.815 1.00 90.38 173 SER A O 1
ATOM 1344 N N . GLY A 1 174 ? -9.834 9.141 6.927 1.00 91.38 174 GLY A N 1
ATOM 1345 C CA . GLY A 1 174 ? -10.095 7.795 7.442 1.00 91.38 174 GLY A CA 1
ATOM 1346 C C . GLY A 1 174 ? -9.129 6.741 6.890 1.0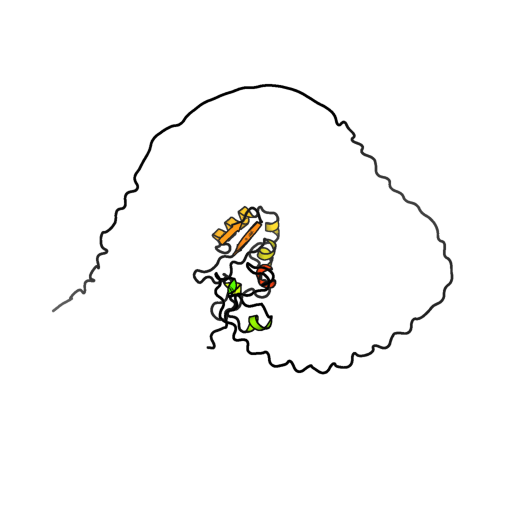0 91.38 174 GLY A C 1
ATOM 1347 O O . GLY A 1 174 ? -9.485 5.568 6.810 1.00 91.38 174 GLY A O 1
ATOM 1348 N N . ILE A 1 175 ? -7.933 7.158 6.464 1.00 93.81 175 ILE A N 1
ATOM 1349 C CA . ILE A 1 175 ? -6.917 6.279 5.876 1.00 93.81 175 ILE A CA 1
ATOM 1350 C C . ILE A 1 175 ? -5.933 5.843 6.960 1.00 93.81 175 ILE A C 1
ATOM 1352 O O . ILE A 1 175 ? -5.415 6.669 7.721 1.00 93.81 175 ILE A O 1
ATOM 1356 N N . PHE A 1 176 ? -5.659 4.543 6.992 1.00 95.19 176 PHE A N 1
ATOM 1357 C CA . PHE A 1 176 ? -4.654 3.918 7.839 1.00 95.19 176 PHE A CA 1
ATOM 1358 C C . PHE A 1 176 ? -3.408 3.633 6.998 1.00 95.19 176 PHE A C 1
ATOM 1360 O O . PHE A 1 176 ? -3.513 3.200 5.855 1.00 95.19 176 PHE A O 1
ATOM 1367 N N . THR A 1 177 ? -2.226 3.864 7.549 1.00 94.56 177 THR A N 1
ATOM 1368 C CA . THR A 1 177 ? -0.954 3.506 6.916 1.00 94.56 177 THR A CA 1
ATOM 1369 C C . THR A 1 177 ? -0.394 2.293 7.640 1.00 94.56 177 THR A C 1
ATOM 1371 O O . THR A 1 177 ? -0.149 2.364 8.846 1.00 94.56 177 THR A O 1
ATOM 1374 N N . LEU A 1 178 ? -0.219 1.179 6.927 1.00 94.12 178 LEU A N 1
ATOM 1375 C CA . LEU A 1 178 ? 0.364 -0.035 7.504 1.00 94.12 178 LEU A CA 1
ATOM 1376 C C . LEU A 1 178 ? 1.809 0.203 7.940 1.00 94.12 178 LEU A C 1
ATOM 1378 O O . LEU A 1 178 ? 2.525 0.994 7.327 1.00 94.12 178 LEU A O 1
ATOM 1382 N N . ILE A 1 179 ? 2.234 -0.521 8.973 1.00 94.31 179 ILE A N 1
ATOM 1383 C CA . ILE A 1 179 ? 3.602 -0.452 9.464 1.00 94.31 179 ILE A CA 1
ATOM 1384 C C . ILE A 1 179 ? 4.594 -0.960 8.417 1.00 94.31 179 ILE A C 1
ATOM 1386 O O . ILE A 1 179 ? 4.364 -1.951 7.709 1.00 94.31 179 ILE A O 1
ATOM 1390 N N . ARG A 1 180 ? 5.736 -0.283 8.366 1.00 93.00 180 ARG A N 1
ATOM 1391 C CA . ARG A 1 180 ? 6.919 -0.730 7.640 1.00 93.00 180 ARG A CA 1
ATOM 1392 C C . ARG A 1 180 ? 7.957 -1.201 8.644 1.00 93.00 180 ARG A C 1
ATOM 1394 O O . ARG A 1 180 ? 8.145 -0.607 9.702 1.00 93.00 180 ARG A O 1
ATOM 1401 N N . MET A 1 181 ? 8.624 -2.295 8.314 1.00 91.56 181 MET A N 1
ATOM 1402 C CA . MET A 1 181 ? 9.753 -2.785 9.090 1.00 91.56 181 MET A CA 1
ATOM 1403 C C . MET A 1 181 ? 10.940 -1.815 8.970 1.00 91.56 181 MET A C 1
ATOM 1405 O O . MET A 1 181 ? 10.978 -0.952 8.092 1.00 91.56 181 MET A O 1
ATOM 1409 N N . SER A 1 182 ? 11.965 -1.994 9.805 1.00 89.25 182 SER A N 1
ATOM 1410 C CA . SER A 1 182 ? 13.187 -1.172 9.771 1.00 89.25 182 SER A CA 1
ATOM 1411 C C . SER A 1 182 ? 13.931 -1.212 8.430 1.00 89.25 182 SER A C 1
ATOM 1413 O O . SER A 1 182 ? 14.660 -0.284 8.096 1.00 89.25 182 SER A O 1
ATOM 1415 N N . ASN A 1 183 ? 13.733 -2.267 7.641 1.00 86.88 183 ASN A N 1
ATOM 1416 C CA . ASN A 1 183 ? 14.285 -2.416 6.296 1.00 86.88 183 ASN A CA 1
ATOM 1417 C C . ASN A 1 183 ? 13.367 -1.854 5.193 1.00 86.88 183 ASN A C 1
ATOM 1419 O O . ASN A 1 183 ? 13.609 -2.129 4.021 1.00 86.88 183 ASN A O 1
ATOM 1423 N N . ASN A 1 184 ? 12.332 -1.087 5.556 1.00 89.00 184 ASN A N 1
ATOM 1424 C CA . ASN A 1 184 ? 11.321 -0.521 4.663 1.00 89.00 184 ASN A CA 1
ATOM 1425 C C . ASN A 1 184 ? 10.358 -1.528 4.007 1.00 89.00 184 ASN A C 1
ATOM 1427 O O . ASN A 1 184 ? 9.533 -1.103 3.197 1.00 89.00 184 ASN A O 1
ATOM 1431 N N . ASP A 1 185 ? 10.409 -2.818 4.352 1.00 91.31 185 ASP A N 1
ATOM 1432 C CA . ASP A 1 185 ? 9.453 -3.815 3.859 1.00 91.31 185 ASP A CA 1
ATOM 1433 C C . ASP A 1 185 ? 8.102 -3.715 4.593 1.00 91.31 185 ASP A C 1
ATOM 1435 O O . ASP A 1 185 ? 8.032 -3.374 5.776 1.00 91.31 185 ASP A O 1
ATOM 1439 N N . CYS A 1 186 ? 7.012 -4.046 3.902 1.00 91.94 186 CYS A N 1
ATOM 1440 C CA . CYS A 1 186 ? 5.690 -4.206 4.509 1.00 91.94 186 CYS A CA 1
ATOM 1441 C C . CYS A 1 186 ? 5.663 -5.378 5.508 1.00 91.94 186 CYS A C 1
ATOM 1443 O O . CYS A 1 186 ? 6.317 -6.400 5.294 1.00 91.94 186 CYS A O 1
ATOM 1445 N N . LEU A 1 187 ? 4.827 -5.265 6.546 1.00 92.31 187 LEU A N 1
ATOM 1446 C CA . LEU A 1 187 ? 4.593 -6.297 7.567 1.00 92.31 187 LEU A CA 1
ATOM 1447 C C . LEU A 1 187 ? 4.306 -7.701 7.000 1.00 92.31 187 LEU A C 1
ATOM 1449 O O . LEU A 1 187 ? 4.720 -8.698 7.583 1.00 92.31 187 LEU A O 1
ATOM 1453 N N . TYR A 1 188 ? 3.601 -7.782 5.869 1.00 92.81 188 TYR A N 1
ATOM 1454 C CA . TYR A 1 188 ? 3.164 -9.047 5.264 1.00 92.81 188 TYR A CA 1
ATOM 1455 C C . TYR A 1 188 ? 4.069 -9.539 4.127 1.00 92.81 188 TYR A C 1
ATOM 1457 O O . TYR A 1 188 ? 3.639 -10.343 3.296 1.00 92.81 188 TYR A O 1
ATOM 1465 N N . LEU A 1 189 ? 5.294 -9.025 4.014 1.00 92.69 189 LEU A N 1
ATOM 1466 C CA . LEU A 1 189 ? 6.251 -9.487 3.015 1.00 92.69 189 LEU A CA 1
ATOM 1467 C C . LEU A 1 189 ? 7.133 -10.592 3.603 1.00 92.69 189 LEU A C 1
ATOM 1469 O O . LEU A 1 189 ? 7.815 -10.380 4.604 1.00 92.69 189 LEU A O 1
ATOM 1473 N N . ASP A 1 190 ? 7.158 -11.764 2.967 1.00 91.19 190 ASP A N 1
ATOM 1474 C CA . ASP A 1 190 ? 8.097 -12.811 3.359 1.00 91.19 190 ASP A CA 1
ATOM 1475 C C . ASP A 1 190 ? 9.523 -12.435 2.931 1.00 91.19 190 ASP A C 1
ATOM 1477 O O . ASP A 1 190 ? 9.790 -12.094 1.776 1.00 91.19 190 ASP A O 1
ATOM 1481 N N . ARG A 1 191 ? 10.466 -12.528 3.869 1.00 87.75 191 ARG A N 1
ATOM 1482 C CA . ARG A 1 191 ? 11.865 -12.139 3.659 1.00 87.75 191 ARG A CA 1
ATOM 1483 C C . ARG A 1 191 ? 12.610 -13.094 2.733 1.00 87.75 191 ARG A C 1
ATOM 1485 O O . ARG A 1 191 ? 13.534 -12.657 2.055 1.00 87.75 191 ARG A O 1
ATOM 1492 N N . LYS A 1 192 ? 12.227 -14.377 2.709 1.00 87.25 192 LYS A N 1
ATOM 1493 C CA . LYS A 1 192 ? 12.910 -15.405 1.908 1.00 87.25 192 LYS A CA 1
ATOM 1494 C C . LYS A 1 192 ? 12.428 -15.396 0.465 1.00 87.25 192 LYS A C 1
ATOM 1496 O O . LYS A 1 192 ? 13.219 -15.220 -0.453 1.00 87.25 192 LYS A O 1
ATOM 1501 N N . THR A 1 193 ? 11.123 -15.559 0.266 1.00 87.25 193 THR A N 1
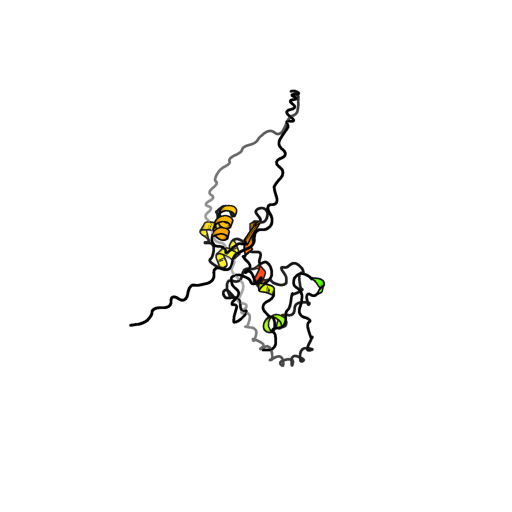ATOM 1502 C CA . THR A 1 193 ? 10.539 -15.645 -1.081 1.00 87.25 193 THR A CA 1
ATOM 1503 C C . THR A 1 193 ? 10.330 -14.277 -1.730 1.00 87.25 193 THR A C 1
ATOM 1505 O O . THR A 1 193 ? 10.188 -14.194 -2.951 1.00 87.25 193 THR A O 1
ATOM 1508 N N . ARG A 1 194 ? 10.316 -13.194 -0.933 1.00 88.19 194 ARG A N 1
ATOM 1509 C CA . ARG A 1 194 ? 9.943 -11.832 -1.360 1.00 88.19 194 ARG A CA 1
ATOM 1510 C C . ARG A 1 194 ? 8.538 -11.787 -1.970 1.00 88.19 194 ARG A C 1
ATOM 1512 O O . ARG A 1 194 ? 8.253 -10.948 -2.825 1.00 88.19 194 ARG A O 1
ATOM 1519 N N . LEU A 1 195 ? 7.653 -12.679 -1.524 1.00 88.44 195 LEU A N 1
ATOM 1520 C CA . LEU A 1 195 ? 6.238 -12.717 -1.880 1.00 88.44 195 LEU A CA 1
ATOM 1521 C C . LEU A 1 195 ? 5.384 -12.289 -0.686 1.00 88.44 195 LEU A C 1
ATOM 1523 O O . LEU A 1 195 ? 5.769 -12.437 0.473 1.00 88.44 195 LEU A O 1
ATOM 1527 N N . CYS A 1 196 ? 4.219 -11.714 -0.972 1.00 90.62 196 CYS A N 1
ATOM 1528 C CA . CYS A 1 196 ? 3.289 -11.313 0.075 1.00 90.62 196 CYS A CA 1
ATOM 1529 C C . CYS A 1 196 ? 2.615 -12.551 0.681 1.00 90.62 196 CYS A C 1
ATOM 1531 O O . CYS A 1 196 ? 2.065 -13.367 -0.058 1.00 90.62 196 CYS A O 1
ATOM 1533 N N . THR A 1 197 ? 2.611 -12.662 2.009 1.00 92.19 197 THR A N 1
ATOM 1534 C CA . THR A 1 197 ? 1.991 -13.781 2.737 1.00 92.19 197 THR A CA 1
ATOM 1535 C C . THR A 1 197 ? 0.466 -13.778 2.631 1.00 92.19 197 THR A C 1
ATOM 1537 O O . THR A 1 197 ? -0.160 -14.830 2.700 1.00 92.19 197 THR A O 1
ATOM 1540 N N . ILE A 1 198 ? -0.140 -12.608 2.404 1.00 93.56 198 ILE A N 1
ATOM 1541 C CA . ILE A 1 198 ? -1.592 -12.414 2.266 1.00 93.56 198 ILE A CA 1
ATOM 1542 C C . ILE A 1 198 ? -2.012 -12.155 0.813 1.00 93.56 198 ILE A C 1
ATOM 1544 O O . ILE A 1 198 ? -2.866 -11.307 0.554 1.00 93.56 198 ILE A O 1
ATOM 1548 N N . TYR A 1 199 ? -1.404 -12.848 -0.155 1.00 89.06 199 TYR A N 1
ATOM 1549 C CA . TYR A 1 199 ? -1.557 -12.546 -1.585 1.00 89.06 199 TYR A CA 1
ATOM 1550 C C . TYR A 1 199 ? -3.022 -12.420 -2.046 1.00 89.06 199 TYR A C 1
ATOM 1552 O O . TYR A 1 199 ? -3.356 -11.476 -2.773 1.00 89.06 199 TYR A O 1
ATOM 1560 N N . ASP A 1 200 ? -3.903 -13.295 -1.560 1.00 90.88 200 ASP A N 1
ATOM 1561 C CA . ASP A 1 200 ? -5.326 -13.311 -1.921 1.00 90.88 200 ASP A CA 1
ATOM 1562 C C . ASP A 1 200 ? -6.132 -12.223 -1.215 1.00 90.88 200 ASP A C 1
ATOM 1564 O O . ASP A 1 200 ? -7.106 -11.709 -1.763 1.00 90.88 200 ASP A O 1
ATOM 1568 N N . LYS A 1 201 ? -5.698 -11.815 -0.020 1.00 93.69 201 LYS A N 1
ATOM 1569 C CA . LYS A 1 201 ? -6.367 -10.827 0.841 1.00 93.69 201 LYS A CA 1
ATOM 1570 C C . LYS A 1 201 ? -5.755 -9.426 0.754 1.00 93.69 201 LYS A C 1
ATOM 1572 O O . LYS A 1 201 ? -6.126 -8.559 1.541 1.00 93.69 201 LYS A O 1
ATOM 1577 N N . ARG A 1 202 ? -4.844 -9.185 -0.198 1.00 92.88 202 ARG A N 1
ATOM 1578 C CA . ARG A 1 202 ? -4.152 -7.896 -0.378 1.00 92.88 202 ARG A CA 1
ATOM 1579 C C . ARG A 1 202 ? -5.123 -6.704 -0.371 1.00 92.88 202 ARG A C 1
ATOM 1581 O O . ARG A 1 202 ? -6.223 -6.824 -0.899 1.00 92.88 202 ARG A O 1
ATOM 1588 N N . PRO A 1 203 ? -4.736 -5.547 0.182 1.00 93.44 203 PRO A N 1
ATOM 1589 C CA . PRO A 1 203 ? -5.581 -4.359 0.148 1.00 93.44 203 PRO A CA 1
ATOM 1590 C C . PRO A 1 203 ? -5.730 -3.830 -1.282 1.00 93.44 203 PRO A C 1
ATOM 1592 O O . PRO A 1 203 ? -4.918 -4.126 -2.170 1.00 93.44 203 PRO A O 1
ATOM 1595 N N . ASP A 1 204 ? -6.754 -3.013 -1.503 1.00 91.38 204 ASP A N 1
ATOM 1596 C CA . ASP A 1 204 ? -7.078 -2.496 -2.833 1.00 91.38 204 ASP A CA 1
ATOM 1597 C C . ASP A 1 204 ? -5.973 -1.590 -3.397 1.00 91.38 204 ASP A C 1
ATOM 1599 O O . ASP A 1 204 ? -5.771 -1.545 -4.612 1.00 91.38 204 ASP A O 1
ATOM 1603 N N . THR A 1 205 ? -5.180 -0.947 -2.540 1.00 90.50 205 THR A N 1
ATOM 1604 C CA . THR A 1 205 ? -3.981 -0.193 -2.940 1.00 90.50 205 THR A CA 1
ATOM 1605 C C . THR A 1 205 ? -2.907 -1.076 -3.568 1.00 90.50 205 THR A C 1
ATOM 1607 O O . THR A 1 205 ? -2.355 -0.724 -4.609 1.00 90.50 205 THR A O 1
ATOM 1610 N N . CYS A 1 206 ? -2.662 -2.263 -3.010 1.00 89.69 206 CYS A N 1
ATOM 1611 C CA . CYS A 1 206 ? -1.710 -3.225 -3.565 1.00 89.69 206 CYS A CA 1
ATOM 1612 C C . CYS A 1 206 ? -2.235 -3.902 -4.839 1.00 89.69 206 CYS A C 1
ATOM 1614 O O . CYS A 1 206 ? -1.453 -4.167 -5.750 1.00 89.69 206 CYS A O 1
ATOM 1616 N N . ARG A 1 207 ? -3.542 -4.192 -4.921 1.00 89.06 207 ARG A N 1
ATOM 1617 C CA . ARG A 1 207 ? -4.148 -4.822 -6.111 1.00 89.06 207 ARG A CA 1
ATOM 1618 C C . ARG A 1 207 ? -4.208 -3.884 -7.311 1.00 89.06 207 ARG A C 1
ATOM 1620 O O . ARG A 1 207 ? -4.008 -4.321 -8.438 1.00 89.06 207 ARG A O 1
ATOM 1627 N N . ASN A 1 208 ? -4.479 -2.606 -7.063 1.00 89.06 208 ASN A N 1
ATOM 1628 C CA . ASN A 1 208 ? -4.625 -1.603 -8.114 1.00 89.06 208 ASN A CA 1
ATOM 1629 C C . ASN A 1 208 ? -3.315 -0.879 -8.449 1.00 89.06 208 ASN A C 1
ATOM 1631 O O . ASN A 1 208 ? -3.316 0.020 -9.291 1.00 89.06 208 ASN A O 1
ATOM 1635 N N . HIS A 1 209 ? -2.192 -1.241 -7.827 1.00 84.62 209 HIS A N 1
ATOM 1636 C CA . HIS A 1 209 ? -0.887 -0.708 -8.204 1.00 84.62 209 HIS A CA 1
ATOM 1637 C C . HIS A 1 209 ? -0.560 -1.099 -9.660 1.00 84.62 209 HIS A C 1
ATOM 1639 O O . HIS A 1 209 ? -0.713 -2.271 -10.007 1.00 84.62 209 HIS A O 1
ATOM 1645 N N . PRO A 1 210 ? -0.123 -0.168 -10.533 1.00 88.19 210 PRO A N 1
ATOM 1646 C CA . PRO A 1 210 ? 0.330 1.207 -10.276 1.00 88.19 210 PRO A CA 1
ATOM 1647 C C . PRO A 1 210 ? -0.673 2.304 -10.669 1.00 88.19 210 PRO A C 1
ATOM 1649 O O . PRO A 1 210 ? -0.284 3.449 -10.900 1.00 88.19 210 PRO A O 1
ATOM 1652 N N . LYS A 1 211 ? -1.968 1.991 -10.783 1.00 86.62 211 LYS A N 1
ATOM 1653 C CA . LYS A 1 211 ? -3.003 3.026 -10.977 1.00 86.62 211 LYS A CA 1
ATOM 1654 C C . LYS A 1 211 ? -3.104 3.936 -9.752 1.00 86.62 211 LYS A C 1
ATOM 1656 O O . LYS A 1 211 ? -3.382 5.120 -9.890 1.00 86.62 211 LYS A O 1
ATOM 1661 N N . VAL A 1 212 ? -2.858 3.368 -8.572 1.00 82.31 212 VAL A N 1
ATOM 1662 C CA . VAL A 1 212 ? -2.825 4.066 -7.284 1.00 82.31 212 VAL A CA 1
ATOM 1663 C C . VAL A 1 212 ? -1.369 4.186 -6.825 1.00 82.31 212 VAL A C 1
ATOM 1665 O O . VAL A 1 212 ? -0.668 3.177 -6.713 1.00 82.31 212 VAL A O 1
ATOM 1668 N N . GLY A 1 213 ? -0.902 5.416 -6.599 1.00 81.31 213 GLY A N 1
ATOM 1669 C CA . GLY A 1 213 ? 0.467 5.707 -6.169 1.00 81.31 213 GLY A CA 1
ATOM 1670 C C . GLY A 1 213 ? 0.897 7.151 -6.461 1.00 81.31 213 GLY A C 1
ATOM 1671 O O . GLY A 1 213 ? 0.123 7.911 -7.042 1.00 81.31 213 GLY A O 1
ATOM 1672 N N . PRO A 1 214 ? 2.135 7.532 -6.092 1.00 82.50 214 PRO A N 1
ATOM 1673 C CA . PRO A 1 214 ? 2.652 8.893 -6.278 1.00 82.50 214 PRO A CA 1
ATOM 1674 C C . PRO A 1 214 ? 2.804 9.275 -7.757 1.00 82.50 214 PRO A C 1
ATOM 1676 O O . PRO A 1 214 ? 2.697 10.447 -8.106 1.00 82.50 214 PRO A O 1
ATOM 1679 N N . ARG A 1 215 ? 3.021 8.286 -8.634 1.00 87.31 215 ARG A N 1
ATOM 1680 C CA . ARG A 1 215 ? 3.090 8.467 -10.085 1.00 87.31 215 ARG A CA 1
ATOM 1681 C C . ARG A 1 215 ? 2.218 7.4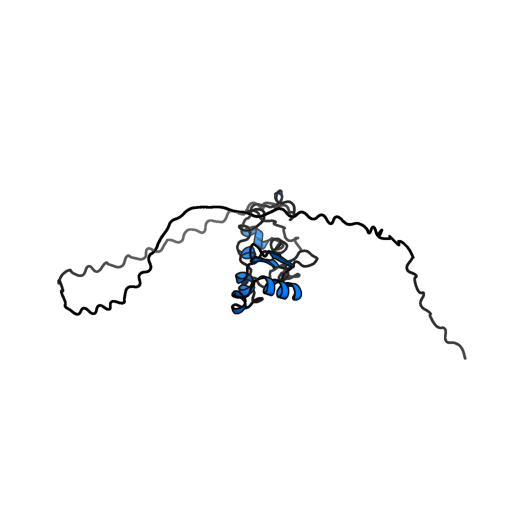16 -10.788 1.00 87.31 215 ARG A C 1
ATOM 1683 O O . ARG A 1 215 ? 2.660 6.277 -10.949 1.00 87.31 215 ARG A O 1
ATOM 1690 N N . PRO A 1 216 ? 0.982 7.754 -11.197 1.00 87.94 216 PRO A N 1
ATOM 1691 C CA . PRO A 1 216 ? 0.067 6.783 -11.788 1.00 87.94 216 PRO A CA 1
ATOM 1692 C C . PRO A 1 216 ? 0.598 6.259 -13.129 1.00 87.94 216 PRO A C 1
ATOM 1694 O O . PRO A 1 216 ? 1.064 7.023 -13.972 1.00 87.94 216 PRO A O 1
ATOM 1697 N N . GLY A 1 217 ? 0.531 4.941 -13.330 1.00 89.44 217 GLY A N 1
ATOM 1698 C CA . GLY A 1 217 ? 0.986 4.271 -14.560 1.00 89.44 217 GLY A CA 1
ATOM 1699 C C . GLY A 1 217 ? 2.491 3.972 -14.627 1.00 89.44 217 GLY A C 1
ATOM 1700 O O . GLY A 1 217 ? 2.950 3.339 -15.583 1.00 89.44 217 GLY A O 1
ATOM 1701 N N . TYR A 1 218 ? 3.249 4.364 -13.604 1.00 90.56 218 TYR A N 1
ATOM 1702 C CA . TYR A 1 218 ? 4.675 4.079 -13.473 1.00 90.56 218 TYR A CA 1
ATOM 1703 C C . TYR A 1 218 ? 4.929 3.217 -12.238 1.00 90.56 218 TYR A C 1
ATOM 1705 O O . TYR A 1 218 ? 4.246 3.343 -11.224 1.00 90.56 218 TYR A O 1
ATOM 1713 N N . CYS A 1 219 ? 5.911 2.325 -12.324 1.00 90.31 219 CYS A N 1
ATOM 1714 C CA . CYS A 1 219 ? 6.263 1.409 -11.248 1.00 90.31 219 CYS A CA 1
ATOM 1715 C C . CYS A 1 219 ? 7.732 1.590 -10.862 1.00 90.31 219 CYS A C 1
ATOM 1717 O O . CYS A 1 219 ? 8.605 1.711 -11.726 1.00 90.31 219 CYS A O 1
ATOM 1719 N N . ALA A 1 220 ? 8.007 1.547 -9.558 1.00 89.88 220 ALA A N 1
ATOM 1720 C CA . ALA A 1 220 ? 9.355 1.531 -9.003 1.00 89.88 220 ALA A CA 1
ATOM 1721 C C . ALA A 1 220 ? 10.023 0.157 -9.199 1.00 89.88 220 ALA A C 1
ATOM 1723 O O . ALA A 1 220 ? 10.411 -0.499 -8.235 1.00 89.88 220 ALA A O 1
ATOM 1724 N N . TYR A 1 221 ? 10.089 -0.333 -10.435 1.00 89.75 221 TYR A N 1
ATOM 1725 C CA . TYR A 1 221 ? 10.614 -1.658 -10.747 1.00 89.75 221 TYR A CA 1
ATOM 1726 C C . TYR A 1 221 ? 12.070 -1.806 -10.285 1.00 89.75 221 TYR A C 1
ATOM 1728 O O . TYR A 1 221 ? 12.922 -0.968 -10.581 1.00 89.75 221 TYR A O 1
ATOM 1736 N N . LYS A 1 222 ? 12.357 -2.904 -9.582 1.00 88.75 222 LYS A N 1
ATOM 1737 C CA . LYS A 1 222 ? 13.716 -3.320 -9.229 1.00 88.75 222 LYS A CA 1
ATOM 1738 C C . LYS A 1 222 ? 13.908 -4.766 -9.674 1.00 88.75 222 LYS A C 1
ATOM 1740 O O . LYS A 1 222 ? 13.176 -5.621 -9.169 1.00 88.75 222 LYS A O 1
ATOM 1745 N N . PRO A 1 223 ? 14.838 -5.058 -10.598 1.00 87.38 223 PRO A N 1
ATOM 1746 C CA . PRO A 1 223 ? 15.083 -6.427 -11.028 1.00 87.38 223 PRO A CA 1
ATOM 1747 C C . PRO A 1 223 ? 15.604 -7.259 -9.854 1.00 87.38 223 PRO A C 1
ATOM 1749 O O . PRO A 1 223 ? 16.404 -6.771 -9.055 1.00 87.38 223 PRO A O 1
ATOM 1752 N N . LYS A 1 224 ? 15.157 -8.515 -9.743 1.00 85.12 224 LYS A N 1
ATOM 1753 C CA . LYS A 1 224 ? 15.798 -9.487 -8.848 1.00 85.12 224 LYS A CA 1
ATOM 1754 C C . LYS A 1 224 ? 17.245 -9.652 -9.291 1.00 85.12 224 LYS A C 1
ATOM 1756 O O . LYS A 1 224 ? 17.497 -9.858 -10.477 1.00 85.12 224 LYS A O 1
ATOM 1761 N N . ALA A 1 225 ? 18.179 -9.543 -8.347 1.00 78.25 225 ALA A N 1
ATOM 1762 C CA . ALA A 1 225 ? 19.547 -9.961 -8.606 1.00 78.25 225 ALA A CA 1
ATOM 1763 C C . ALA A 1 225 ? 19.491 -11.417 -9.082 1.00 78.25 225 ALA A C 1
ATOM 1765 O O . ALA A 1 225 ? 18.835 -12.241 -8.441 1.00 78.25 225 ALA A O 1
ATOM 1766 N N . LEU A 1 226 ? 20.093 -11.694 -10.239 1.00 66.06 226 LEU A N 1
ATOM 1767 C CA . LEU A 1 226 ? 20.273 -13.057 -10.718 1.00 66.06 226 LEU A CA 1
ATOM 1768 C C . LEU A 1 226 ? 21.179 -13.749 -9.694 1.00 66.06 226 LEU A C 1
ATOM 1770 O O . LEU A 1 226 ? 22.367 -13.440 -9.626 1.00 66.06 226 LEU A O 1
ATOM 1774 N N . SER A 1 227 ? 20.572 -14.560 -8.829 1.00 52.75 227 SER A N 1
ATOM 1775 C CA . SER A 1 227 ? 21.260 -15.440 -7.884 1.00 52.75 227 SER A CA 1
ATOM 1776 C C . SER A 1 227 ? 21.742 -16.692 -8.588 1.00 52.75 227 SER A C 1
ATOM 1778 O O . SER A 1 227 ? 20.905 -17.247 -9.340 1.00 52.75 227 SER A O 1
#